Protein AF-A0A3L8SKS6-F1 (afdb_monomer)

Nearest PDB structures (foldseek):
  1p63-assembly1_A  TM=9.764E-01  e=2.925E-22  Homo sapiens
  1pzz-assembly1_A  TM=9.762E-01  e=7.091E-22  Homo sapiens
  3b9u-assembly1_A  TM=9.814E-01  e=1.167E-21  Homo sapiens
  1jt3-assembly1_A  TM=9.638E-01  e=1.719E-21  Homo sapiens
  2aqz-assembly1_A  TM=9.612E-01  e=2.830E-21  Homo sapiens

Organism: Chloebia gouldiae (NCBI:txid44316)

Structure (mmCIF, N/CA/C/O backbone):
data_AF-A0A3L8SKS6-F1
#
_entry.id   AF-A0A3L8SKS6-F1
#
loop_
_atom_site.group_PDB
_atom_site.id
_atom_site.type_symbol
_atom_site.label_atom_id
_atom_site.label_alt_id
_atom_site.label_comp_id
_atom_site.label_asym_id
_atom_site.label_entity_id
_atom_site.label_seq_id
_atom_site.pdbx_PDB_ins_code
_atom_site.Cartn_x
_atom_site.Cartn_y
_atom_site.Cartn_z
_atom_site.occupancy
_atom_site.B_iso_or_equiv
_atom_site.auth_seq_id
_atom_site.auth_comp_id
_atom_site.auth_asym_id
_atom_site.auth_atom_id
_atom_site.pdbx_PDB_model_num
ATOM 1 N N . MET A 1 1 ? 27.285 24.477 -45.996 1.00 41.59 1 MET A N 1
ATOM 2 C CA . MET A 1 1 ? 26.405 23.333 -45.693 1.00 41.59 1 MET A CA 1
ATOM 3 C C . MET A 1 1 ? 27.046 22.589 -44.538 1.00 41.59 1 MET A C 1
ATOM 5 O O . MET A 1 1 ? 28.116 22.036 -44.728 1.00 41.59 1 MET A O 1
ATOM 9 N N . ALA A 1 2 ? 26.477 22.693 -43.341 1.00 43.44 2 ALA A N 1
ATOM 10 C CA . ALA A 1 2 ? 26.828 21.841 -42.211 1.00 43.44 2 ALA A CA 1
ATOM 11 C C . ALA A 1 2 ? 25.520 21.155 -41.824 1.00 43.44 2 ALA A C 1
ATOM 13 O O . ALA A 1 2 ? 24.570 21.824 -41.419 1.00 43.44 2 ALA A O 1
ATOM 14 N N . GLU A 1 3 ? 25.434 19.863 -42.114 1.00 45.81 3 GLU A N 1
ATOM 15 C CA . GLU A 1 3 ? 24.263 19.044 -41.831 1.00 45.81 3 GLU A CA 1
ATOM 16 C C . GLU A 1 3 ? 24.247 18.730 -40.333 1.00 45.81 3 GLU A C 1
ATOM 18 O O . GLU A 1 3 ? 25.255 18.316 -39.762 1.00 45.81 3 GLU A O 1
ATOM 23 N N . GLY A 1 4 ? 23.121 19.028 -39.686 1.00 51.66 4 GLY A N 1
ATOM 24 C CA . GLY A 1 4 ? 22.917 18.807 -38.263 1.00 51.66 4 GLY A CA 1
ATOM 25 C C . GLY A 1 4 ? 22.470 17.378 -37.978 1.00 51.66 4 GLY A C 1
ATOM 26 O O . GLY A 1 4 ? 21.536 16.880 -38.602 1.00 51.66 4 GLY A O 1
ATOM 27 N N . GLU A 1 5 ? 23.086 16.753 -36.978 1.00 44.31 5 GLU A N 1
ATOM 28 C CA . GLU A 1 5 ? 22.556 15.552 -36.339 1.00 44.31 5 GLU A CA 1
ATOM 29 C C . GLU A 1 5 ? 21.598 15.992 -35.224 1.00 44.31 5 GLU A C 1
ATOM 31 O O . GLU A 1 5 ? 22.001 16.346 -34.115 1.00 44.31 5 GLU A O 1
ATOM 36 N N . ILE A 1 6 ? 20.300 16.022 -35.528 1.00 50.69 6 ILE A N 1
ATOM 37 C CA . ILE A 1 6 ? 19.276 16.076 -34.487 1.00 50.69 6 ILE A CA 1
ATOM 38 C C . ILE A 1 6 ? 19.178 14.650 -33.960 1.00 50.69 6 ILE A C 1
ATOM 40 O O . ILE A 1 6 ? 18.535 13.796 -34.567 1.00 50.69 6 ILE A O 1
ATOM 44 N N . THR A 1 7 ? 19.839 14.386 -32.837 1.00 50.59 7 THR A N 1
ATOM 45 C CA . THR A 1 7 ? 19.565 13.205 -32.025 1.00 50.59 7 THR A CA 1
ATOM 46 C C . THR A 1 7 ? 18.110 13.303 -31.583 1.00 50.59 7 THR A C 1
ATOM 48 O O . THR A 1 7 ? 17.764 14.001 -30.631 1.00 50.59 7 THR A O 1
ATOM 51 N N . THR A 1 8 ? 17.220 12.648 -32.330 1.00 43.19 8 THR A N 1
ATOM 52 C CA . THR A 1 8 ? 15.846 12.396 -31.910 1.00 43.19 8 THR A CA 1
ATOM 53 C C . THR A 1 8 ? 15.924 11.671 -30.583 1.00 43.19 8 THR A C 1
ATOM 55 O O . THR A 1 8 ? 16.216 10.478 -30.523 1.00 43.19 8 THR A O 1
ATOM 58 N N . PHE A 1 9 ? 15.697 12.431 -29.518 1.00 42.97 9 PHE A N 1
ATOM 59 C CA . PHE A 1 9 ? 15.411 11.942 -28.189 1.00 42.97 9 PHE A CA 1
ATOM 60 C C . PHE A 1 9 ? 14.165 11.070 -28.336 1.00 42.97 9 PHE A C 1
ATOM 62 O O . PHE A 1 9 ? 13.034 11.555 -28.323 1.00 42.97 9 PHE A O 1
ATOM 69 N N . SER A 1 10 ? 14.359 9.776 -28.575 1.00 41.88 10 SER A N 1
ATOM 70 C CA . SER A 1 10 ? 13.321 8.776 -28.409 1.00 41.88 10 SER A CA 1
ATOM 71 C C . SER A 1 10 ? 13.019 8.751 -26.920 1.00 41.88 10 SER A C 1
ATOM 73 O O . SER A 1 10 ? 13.593 7.971 -26.162 1.00 41.88 10 SER A O 1
ATOM 75 N N . ALA A 1 11 ? 12.166 9.689 -26.505 1.00 42.00 11 ALA A N 1
ATOM 76 C CA . ALA A 1 11 ? 11.451 9.652 -25.257 1.00 42.00 11 ALA A CA 1
ATOM 77 C C . ALA A 1 11 ? 10.768 8.289 -25.233 1.00 42.00 11 ALA A C 1
ATOM 79 O O . ALA A 1 11 ? 9.746 8.076 -25.890 1.00 42.00 11 ALA A O 1
ATOM 80 N N . LEU A 1 12 ? 11.394 7.342 -24.531 1.00 39.22 12 LEU A N 1
ATOM 81 C CA . LEU A 1 12 ? 10.718 6.166 -24.027 1.00 39.22 12 LEU A CA 1
ATOM 82 C C . LEU A 1 12 ? 9.476 6.726 -23.360 1.00 39.22 12 LEU A C 1
ATOM 84 O O . LEU A 1 12 ? 9.550 7.403 -22.337 1.00 39.22 12 LEU A O 1
ATOM 88 N N . THR A 1 13 ? 8.350 6.565 -24.041 1.00 42.72 13 THR A N 1
ATOM 89 C CA . THR A 1 13 ? 7.054 6.915 -23.505 1.00 42.72 13 THR A CA 1
ATOM 90 C C . THR A 1 13 ? 6.855 5.892 -22.404 1.00 42.72 13 THR A C 1
ATOM 92 O O . THR A 1 13 ? 6.331 4.807 -22.653 1.00 42.72 13 THR A O 1
ATOM 95 N N . GLU A 1 14 ? 7.400 6.171 -21.215 1.00 48.75 14 GLU A N 1
ATOM 96 C CA . GLU A 1 14 ? 7.000 5.482 -20.004 1.00 48.75 14 GLU A CA 1
ATOM 97 C C . GLU A 1 14 ? 5.488 5.597 -20.013 1.00 48.75 14 GLU A C 1
ATOM 99 O O . GLU A 1 14 ? 4.925 6.694 -20.009 1.00 48.75 14 GLU A O 1
ATOM 104 N N . LYS A 1 15 ? 4.830 4.462 -20.223 1.00 53.72 15 LYS A N 1
ATOM 105 C CA . LYS A 1 15 ? 3.388 4.401 -20.363 1.00 53.72 15 LYS A CA 1
ATOM 106 C C . LYS A 1 15 ? 2.843 4.718 -18.978 1.00 53.72 15 LYS A C 1
ATOM 108 O O . LYS A 1 15 ? 2.661 3.820 -18.161 1.00 53.72 15 LYS A O 1
ATOM 113 N N . PHE A 1 16 ? 2.665 6.003 -18.676 1.00 62.62 16 PHE A N 1
ATOM 114 C CA . PHE A 1 16 ? 2.012 6.475 -17.465 1.00 62.62 16 PHE A CA 1
ATOM 115 C C . PHE A 1 16 ? 0.528 6.140 -17.590 1.00 62.62 16 PHE A C 1
ATOM 117 O O . PHE A 1 16 ? -0.316 7.000 -17.828 1.00 62.62 16 PHE A O 1
ATOM 124 N N . ASN A 1 17 ? 0.213 4.852 -17.467 1.00 79.12 17 ASN A N 1
ATOM 125 C CA . ASN A 1 17 ? -1.142 4.367 -17.317 1.00 79.12 17 ASN A CA 1
ATOM 126 C C . ASN A 1 17 ? -1.583 4.789 -15.916 1.00 79.12 17 ASN A C 1
ATOM 128 O O . ASN A 1 17 ? -1.350 4.088 -14.933 1.00 79.12 17 ASN A O 1
ATOM 132 N N . LEU A 1 18 ? -2.117 6.001 -15.804 1.00 80.19 18 LEU A N 1
ATOM 133 C CA . LEU A 1 18 ? -2.647 6.522 -14.554 1.00 80.19 18 LEU A CA 1
ATOM 134 C C . LEU A 1 18 ? -4.109 6.088 -14.431 1.00 80.19 18 LEU A C 1
ATOM 136 O O . LEU A 1 18 ? -4.867 6.238 -15.394 1.00 80.19 18 LEU A O 1
ATOM 140 N N . PRO A 1 19 ? -4.539 5.565 -13.274 1.00 78.81 19 PRO A N 1
ATOM 141 C CA . PRO A 1 19 ? -5.953 5.322 -13.057 1.00 78.81 19 PRO A CA 1
ATOM 142 C C . PRO A 1 19 ? -6.714 6.660 -13.022 1.00 78.81 19 PRO A C 1
ATOM 144 O O . PRO A 1 19 ? -6.144 7.689 -12.646 1.00 78.81 19 PRO A O 1
ATOM 147 N N . PRO A 1 20 ? -8.011 6.677 -13.378 1.00 67.12 20 PRO A N 1
ATOM 148 C CA . PRO A 1 20 ? -8.847 7.865 -13.238 1.00 67.12 20 PRO A CA 1
ATOM 149 C C . PRO A 1 20 ? -8.935 8.268 -11.754 1.00 67.12 20 PRO A C 1
ATOM 151 O O . PRO A 1 20 ? -9.663 7.681 -10.950 1.00 67.12 20 PRO A O 1
ATOM 154 N N . GLY A 1 21 ? -8.123 9.253 -11.371 1.00 63.88 21 GLY A N 1
ATOM 155 C CA . GLY A 1 21 ? -7.911 9.651 -9.984 1.00 63.88 21 GLY A CA 1
ATOM 156 C C . GLY A 1 21 ? -9.037 10.531 -9.449 1.00 63.88 21 GLY A C 1
ATOM 157 O O . GLY A 1 21 ? -9.081 11.728 -9.712 1.00 63.88 21 GLY A O 1
ATOM 158 N N . ASN A 1 22 ? -9.927 9.960 -8.637 1.00 79.00 22 ASN A N 1
ATOM 159 C CA . ASN A 1 22 ? -10.773 10.730 -7.724 1.00 79.00 22 ASN A CA 1
ATOM 160 C C . ASN A 1 22 ? -10.312 10.494 -6.284 1.00 79.00 22 ASN A C 1
ATOM 162 O O . ASN A 1 22 ? -10.561 9.424 -5.735 1.00 79.00 22 ASN A O 1
ATOM 166 N N . TYR A 1 23 ? -9.649 11.479 -5.686 1.00 87.38 23 TYR A N 1
ATOM 167 C CA . TYR A 1 23 ? -9.142 11.422 -4.309 1.00 87.38 23 TYR A CA 1
ATOM 168 C C . TYR A 1 23 ? -10.036 12.168 -3.308 1.00 87.38 23 TYR A C 1
ATOM 170 O O . TYR A 1 23 ? -9.696 12.283 -2.140 1.00 87.38 23 TYR A O 1
ATOM 178 N N . LYS A 1 24 ? -11.195 12.688 -3.736 1.00 87.81 24 LYS A N 1
ATOM 179 C CA . LYS A 1 24 ? -12.067 13.497 -2.866 1.00 87.81 24 LYS A CA 1
ATOM 180 C C . LYS A 1 24 ? -12.777 12.684 -1.786 1.00 87.81 24 LYS A C 1
ATOM 182 O O . LYS A 1 24 ? -13.222 13.256 -0.800 1.00 87.81 24 LYS A O 1
ATOM 187 N N . LYS A 1 25 ? -12.940 11.378 -2.004 1.00 89.38 25 LYS A N 1
ATOM 188 C CA . LYS A 1 25 ? -13.655 10.476 -1.099 1.00 89.38 25 LYS A CA 1
ATOM 189 C C . LYS A 1 25 ? -12.718 9.373 -0.599 1.00 89.38 25 LYS A C 1
ATOM 191 O O . LYS A 1 25 ? -11.896 8.903 -1.396 1.00 89.38 25 LYS A O 1
ATOM 196 N N . PRO A 1 26 ? -12.883 8.917 0.654 1.00 91.81 26 PRO A N 1
ATOM 197 C CA . PRO A 1 26 ? -12.246 7.703 1.142 1.00 91.81 26 PRO A CA 1
ATOM 198 C C . PRO A 1 26 ? -12.598 6.488 0.277 1.00 91.81 26 PRO A C 1
ATOM 200 O O . PRO A 1 26 ? -13.651 6.432 -0.367 1.00 91.81 26 PRO A O 1
ATOM 203 N N . LYS A 1 27 ? -11.700 5.506 0.266 1.00 92.31 27 LYS A N 1
ATOM 204 C CA . LYS A 1 27 ? -11.801 4.276 -0.521 1.00 92.31 27 LYS A CA 1
ATOM 205 C C . LYS A 1 27 ? -11.413 3.066 0.314 1.00 92.31 27 LYS A C 1
ATOM 207 O O . LYS A 1 27 ? -10.683 3.174 1.294 1.00 92.31 27 LYS A O 1
ATOM 212 N N . LEU A 1 28 ? -11.846 1.900 -0.140 1.00 93.81 28 LEU A N 1
ATOM 213 C CA . LEU A 1 28 ? -11.303 0.616 0.279 1.00 93.81 28 LEU A CA 1
ATOM 214 C C . LEU A 1 28 ? -10.316 0.145 -0.791 1.00 93.81 28 LEU A C 1
ATOM 216 O O . LEU A 1 28 ? -10.630 0.198 -1.980 1.00 93.81 28 LEU A O 1
ATOM 220 N N . LEU A 1 29 ? -9.142 -0.344 -0.395 1.00 96.00 29 LEU A N 1
ATOM 221 C CA . LEU A 1 29 ? -8.200 -0.970 -1.327 1.00 96.00 29 LEU A CA 1
ATOM 222 C C . LEU A 1 29 ? -8.328 -2.491 -1.233 1.00 96.00 29 LEU A C 1
ATOM 224 O O . LEU A 1 29 ? -7.791 -3.116 -0.319 1.00 96.00 29 LEU A O 1
ATOM 228 N N . TYR A 1 30 ? -9.063 -3.086 -2.172 1.00 96.56 30 TYR A N 1
ATOM 229 C CA . TYR A 1 30 ? -9.333 -4.524 -2.201 1.00 96.56 30 TYR A CA 1
ATOM 230 C C . TYR A 1 30 ? -8.273 -5.288 -2.999 1.00 96.56 30 TYR A C 1
ATOM 232 O O . TYR A 1 30 ? -8.126 -5.078 -4.198 1.00 96.56 30 TYR A O 1
ATOM 240 N N . CYS A 1 31 ? -7.571 -6.222 -2.363 1.00 97.38 31 CYS A N 1
ATOM 241 C CA . CYS A 1 31 ? -6.616 -7.116 -3.006 1.00 97.38 31 CYS A CA 1
ATOM 242 C C . CYS A 1 31 ? -7.291 -8.408 -3.492 1.00 97.38 31 CYS A C 1
ATOM 244 O O . CYS A 1 31 ? -7.772 -9.223 -2.691 1.00 97.38 31 CYS A O 1
ATOM 246 N N . SER A 1 32 ? -7.236 -8.652 -4.804 1.00 93.38 32 SER A N 1
ATOM 247 C CA . SER A 1 32 ? -7.857 -9.819 -5.452 1.00 93.38 32 SER A CA 1
ATOM 248 C C . SER A 1 32 ? -7.151 -11.152 -5.163 1.00 93.38 32 SER A C 1
ATOM 250 O O . SER A 1 32 ? -7.711 -12.217 -5.416 1.00 93.38 32 SER A O 1
ATOM 252 N N . ASN A 1 33 ? -5.939 -11.132 -4.596 1.00 96.06 33 ASN A N 1
ATOM 253 C CA . ASN A 1 33 ? -5.157 -12.342 -4.317 1.00 96.06 33 ASN A CA 1
ATOM 254 C C . ASN A 1 33 ? -5.827 -13.291 -3.314 1.00 96.06 33 ASN A C 1
ATOM 256 O O . ASN A 1 33 ? -5.883 -14.500 -3.530 1.00 96.06 33 ASN A O 1
ATOM 260 N N . GLY A 1 34 ? -6.277 -12.741 -2.186 1.00 94.44 34 GLY A N 1
ATOM 261 C CA . GLY A 1 34 ? -6.923 -13.493 -1.104 1.00 94.44 34 GLY A CA 1
ATOM 262 C C . GLY A 1 34 ? -8.297 -12.956 -0.713 1.00 94.44 34 GLY A C 1
ATOM 263 O O . GLY A 1 34 ? -8.898 -13.495 0.219 1.00 94.44 34 GLY A O 1
ATOM 264 N N . GLY A 1 35 ? -8.752 -11.900 -1.395 1.00 96.12 35 GLY A N 1
ATOM 265 C CA . GLY A 1 35 ? -9.996 -11.196 -1.117 1.00 96.12 35 GLY A CA 1
ATOM 266 C C . GLY A 1 35 ? -9.951 -10.372 0.165 1.00 96.12 35 GLY A C 1
ATOM 267 O O . GLY A 1 35 ? -10.840 -10.518 0.994 1.00 96.12 35 GLY A O 1
ATOM 268 N N . HIS A 1 36 ? -8.913 -9.551 0.345 1.00 96.94 36 HIS A N 1
ATOM 269 C CA . HIS A 1 36 ? -8.726 -8.751 1.561 1.00 96.94 36 HIS A CA 1
ATOM 270 C C . HIS A 1 36 ? -8.726 -7.257 1.252 1.00 96.94 36 HIS A C 1
ATOM 272 O O . HIS A 1 36 ? -8.144 -6.837 0.258 1.00 96.94 36 HIS A O 1
ATOM 278 N N . PHE A 1 37 ? -9.302 -6.460 2.139 1.00 96.44 37 PHE A N 1
ATOM 279 C CA . PHE A 1 37 ? -9.143 -5.014 2.189 1.00 96.44 37 PHE A CA 1
ATOM 280 C C . PHE A 1 37 ? -7.887 -4.665 2.975 1.00 96.44 37 PHE A C 1
ATOM 282 O O . PHE A 1 37 ? -7.693 -5.191 4.072 1.00 96.44 37 PHE A O 1
ATOM 289 N N . LEU A 1 38 ? -7.050 -3.792 2.417 1.00 97.38 38 LEU A N 1
ATOM 290 C CA . LEU A 1 38 ? -5.886 -3.254 3.112 1.00 97.38 38 LEU A CA 1
ATOM 291 C C . LEU A 1 38 ? -6.321 -2.490 4.365 1.00 97.38 38 LEU A C 1
ATOM 293 O O . LEU A 1 38 ? -7.256 -1.691 4.322 1.00 97.38 38 LEU A O 1
ATOM 297 N N . ARG A 1 39 ? -5.617 -2.729 5.469 1.00 95.56 39 ARG A N 1
ATOM 298 C CA . ARG A 1 39 ? -5.905 -2.160 6.779 1.00 95.56 39 ARG A CA 1
ATOM 299 C C . ARG A 1 39 ? -4.630 -1.657 7.442 1.00 95.56 39 ARG A C 1
ATOM 301 O O . ARG A 1 39 ? -3.595 -2.313 7.383 1.00 95.56 39 ARG A O 1
ATOM 308 N N . ILE A 1 40 ? -4.747 -0.511 8.108 1.00 95.81 40 ILE A N 1
ATOM 309 C CA . ILE A 1 40 ? -3.701 0.075 8.950 1.00 95.81 40 ILE A CA 1
ATOM 310 C C . ILE A 1 40 ? -4.254 0.148 10.372 1.00 95.81 40 ILE A C 1
ATOM 312 O O . ILE A 1 40 ? -5.132 0.965 10.659 1.00 95.81 40 ILE A O 1
ATOM 316 N N . LEU A 1 41 ? -3.771 -0.729 11.245 1.00 92.31 41 LEU A N 1
ATOM 317 C CA . LEU A 1 41 ? -4.212 -0.815 12.633 1.00 92.31 41 LEU A CA 1
ATOM 318 C C . LEU A 1 41 ? -3.648 0.344 13.479 1.00 92.31 41 LEU A C 1
ATOM 320 O O . LEU A 1 41 ? -2.644 0.947 13.098 1.00 92.31 41 LEU A O 1
ATOM 324 N N . PRO A 1 42 ? -4.271 0.686 14.625 1.00 90.94 42 PRO A N 1
ATOM 325 C CA . PRO A 1 42 ? -3.793 1.765 15.500 1.00 90.94 42 PRO A CA 1
ATOM 326 C C . PRO A 1 42 ? -2.385 1.551 16.072 1.00 90.94 42 PRO A C 1
ATOM 328 O O . PRO A 1 42 ? -1.705 2.520 16.382 1.00 90.94 42 PRO A O 1
ATOM 331 N N . ASP A 1 43 ? -1.939 0.299 16.189 1.00 91.75 43 ASP A N 1
ATOM 332 C CA . ASP A 1 43 ? -0.586 -0.068 16.627 1.00 91.75 43 ASP A CA 1
ATOM 333 C C . ASP A 1 43 ? 0.479 0.107 15.525 1.00 91.75 43 ASP A C 1
ATOM 335 O O . ASP A 1 43 ? 1.658 -0.124 15.773 1.00 91.75 43 ASP A O 1
ATOM 339 N N . GLY A 1 44 ? 0.073 0.499 14.310 1.00 94.62 44 GLY A N 1
ATOM 340 C CA . GLY A 1 44 ? 0.957 0.644 13.151 1.00 94.62 44 GLY A CA 1
ATOM 341 C C . GLY A 1 44 ? 1.100 -0.636 12.324 1.00 94.62 44 GLY A C 1
ATOM 342 O O . GLY A 1 44 ? 1.766 -0.626 11.289 1.00 94.62 44 GLY A O 1
ATOM 343 N N . THR A 1 45 ? 0.454 -1.736 12.713 1.00 96.38 45 THR A N 1
ATOM 344 C CA . THR A 1 45 ? 0.479 -2.974 11.933 1.00 96.38 45 THR A CA 1
ATOM 345 C C . THR A 1 45 ? -0.331 -2.815 10.643 1.00 96.38 45 THR A C 1
ATOM 347 O O . THR A 1 45 ? -1.463 -2.324 10.654 1.00 96.38 45 THR A O 1
ATOM 350 N N . VAL A 1 46 ? 0.230 -3.272 9.519 1.00 97.94 46 VAL A N 1
ATOM 351 C CA . VAL A 1 46 ? -0.451 -3.285 8.215 1.00 97.94 46 VAL A CA 1
ATOM 352 C C . VAL A 1 46 ? -0.744 -4.712 7.779 1.00 97.94 46 VAL A C 1
ATOM 354 O O . VAL A 1 46 ? 0.162 -5.528 7.576 1.00 97.94 46 VAL A O 1
ATOM 357 N N . ASP A 1 47 ? -2.026 -4.998 7.590 1.00 96.81 47 ASP A N 1
ATOM 358 C CA . ASP A 1 47 ? -2.532 -6.296 7.172 1.00 96.81 47 ASP A CA 1
ATOM 359 C C . ASP A 1 47 ? -3.749 -6.158 6.246 1.00 96.81 47 ASP A C 1
ATOM 361 O O . ASP A 1 47 ? -4.039 -5.098 5.687 1.00 96.81 47 ASP A O 1
ATOM 365 N N . GLY A 1 48 ? -4.424 -7.276 6.015 1.00 95.69 48 GLY A N 1
ATOM 366 C CA . GLY A 1 48 ? -5.597 -7.383 5.179 1.00 95.69 48 GLY A CA 1
ATOM 367 C C . GLY A 1 48 ? -6.702 -8.142 5.894 1.00 95.69 48 GLY A C 1
ATOM 368 O O . GLY A 1 48 ? -6.469 -9.211 6.453 1.00 95.69 48 GLY A O 1
ATOM 369 N N . THR A 1 49 ? -7.930 -7.640 5.808 1.00 93.75 49 THR A N 1
ATOM 370 C CA . THR A 1 49 ? -9.120 -8.302 6.362 1.00 93.75 49 THR A CA 1
ATOM 371 C C . THR A 1 49 ? -10.149 -8.581 5.275 1.00 93.75 49 THR A C 1
ATOM 373 O O . THR A 1 49 ? -10.283 -7.813 4.330 1.00 93.75 49 THR A O 1
ATOM 376 N N . ARG A 1 50 ? -10.885 -9.692 5.382 1.00 92.19 50 ARG A N 1
ATOM 377 C CA . ARG A 1 50 ? -12.041 -9.961 4.501 1.00 92.19 50 ARG A CA 1
ATOM 378 C C . ARG A 1 50 ? -13.289 -9.209 4.940 1.00 92.19 50 ARG A C 1
ATOM 380 O O . ARG A 1 50 ? -14.249 -9.110 4.183 1.00 92.19 50 ARG A O 1
ATOM 387 N N . ASP A 1 51 ? -13.266 -8.722 6.174 1.00 87.06 51 ASP A N 1
ATOM 388 C CA . ASP A 1 51 ? -14.355 -7.960 6.738 1.00 87.06 51 ASP A CA 1
ATOM 389 C C . ASP A 1 51 ? -14.460 -6.611 6.024 1.00 87.06 51 ASP A C 1
ATOM 391 O O . ASP A 1 51 ? -13.558 -5.775 6.102 1.00 87.06 51 ASP A O 1
ATOM 395 N N . ARG A 1 52 ? -15.562 -6.442 5.293 1.00 80.62 52 ARG A N 1
ATOM 396 C CA . ARG A 1 52 ? -15.888 -5.214 4.568 1.00 80.62 52 ARG A CA 1
ATOM 397 C C . ARG A 1 52 ? -16.430 -4.129 5.499 1.00 80.62 52 ARG A C 1
ATOM 399 O O . ARG A 1 52 ? -16.576 -3.008 5.031 1.00 8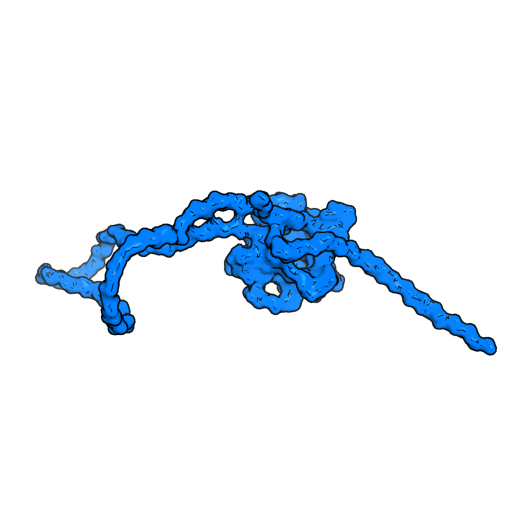0.62 52 ARG A O 1
ATOM 406 N N . SER A 1 53 ? -16.760 -4.459 6.753 1.00 66.81 53 SER A N 1
ATOM 407 C CA . SER A 1 53 ? -17.599 -3.646 7.640 1.00 66.81 53 SER A CA 1
ATOM 408 C C . SER A 1 53 ? -17.140 -2.187 7.746 1.00 66.81 53 SER A C 1
ATOM 410 O O . SER A 1 53 ? -16.273 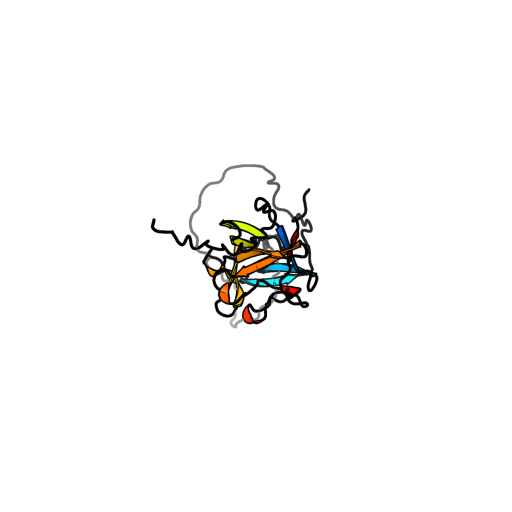-1.847 8.548 1.00 66.81 53 SER A O 1
ATOM 412 N N . ASP A 1 54 ? -17.730 -1.337 6.906 1.00 52.00 54 ASP A N 1
ATOM 413 C CA . ASP A 1 54 ? -18.842 -0.474 7.305 1.00 52.00 54 ASP A CA 1
ATOM 414 C C . ASP A 1 54 ? -20.087 -1.324 7.589 1.00 52.00 54 ASP A C 1
ATOM 416 O O . ASP A 1 54 ? -20.758 -1.810 6.680 1.00 52.00 54 ASP A O 1
ATOM 420 N N . GLN A 1 55 ? -20.383 -1.549 8.863 1.00 42.38 55 GLN A N 1
ATOM 421 C CA . GLN A 1 55 ? -21.740 -1.852 9.301 1.00 42.38 55 GLN A CA 1
ATOM 422 C C . GLN A 1 55 ? -22.049 -0.762 10.312 1.00 42.38 55 GLN A C 1
ATOM 424 O O . GLN A 1 55 ? -21.351 -0.659 11.320 1.00 42.38 55 GLN A O 1
ATOM 429 N N . HIS A 1 56 ? -23.037 0.078 10.006 1.00 42.62 56 HIS A N 1
ATOM 430 C CA . HIS A 1 56 ? -23.637 0.999 10.960 1.00 42.62 56 HIS A CA 1
ATOM 431 C C . HIS A 1 56 ? -23.873 0.267 12.287 1.00 42.62 56 HIS A C 1
ATOM 433 O O . HIS A 1 56 ? -24.828 -0.488 12.435 1.00 42.62 56 HIS A O 1
ATOM 439 N N . SER A 1 57 ? -23.022 0.509 13.274 1.00 34.22 57 SER A N 1
ATOM 440 C CA . SER A 1 57 ? -23.472 0.505 14.653 1.00 34.22 57 SER A CA 1
ATOM 441 C C . SER A 1 57 ? -23.448 1.955 15.089 1.00 34.22 57 SER A C 1
ATOM 443 O O . SER A 1 57 ? -22.460 2.451 15.633 1.00 34.22 57 SER A O 1
ATOM 445 N N . GLU A 1 58 ? -24.548 2.649 14.810 1.00 50.44 58 GLU A N 1
ATOM 446 C CA . GLU A 1 58 ? -24.951 3.715 15.708 1.00 50.44 58 GLU A CA 1
ATOM 447 C C . GLU A 1 58 ? -24.990 3.123 17.115 1.00 50.44 58 GLU A C 1
ATOM 449 O O . GLU A 1 58 ? -25.751 2.194 17.386 1.00 50.44 58 GLU A O 1
ATOM 454 N N . GLN A 1 59 ? -24.170 3.653 18.014 1.00 37.41 59 GLN A N 1
ATOM 455 C CA . GLN A 1 59 ? -24.524 3.661 19.423 1.00 37.41 59 GLN A CA 1
ATOM 456 C C . GLN A 1 59 ? -23.901 4.867 20.118 1.00 37.41 59 GLN A C 1
ATOM 458 O O . GLN A 1 59 ? -22.815 4.830 20.680 1.00 37.41 59 GLN A O 1
ATOM 463 N N . SER A 1 60 ? -24.693 5.937 20.038 1.00 43.66 60 SER A N 1
ATOM 464 C CA . SER A 1 60 ? -25.112 6.754 21.175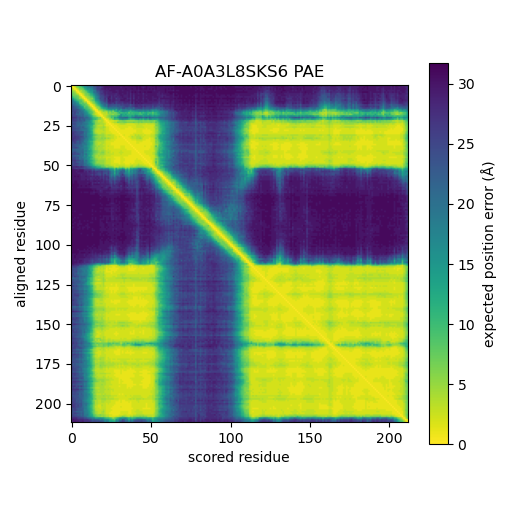 1.00 43.66 60 SER A CA 1
ATOM 465 C C . SER A 1 60 ? -24.033 7.509 21.949 1.00 43.66 60 SER A C 1
ATOM 467 O O . SER A 1 60 ? -23.374 6.948 22.815 1.00 43.66 60 SER A O 1
ATOM 469 N N . GLN A 1 61 ? -24.018 8.831 21.755 1.00 37.78 61 GLN A N 1
ATOM 470 C CA . GLN A 1 61 ? -23.939 9.863 22.806 1.00 37.78 61 GLN A CA 1
ATOM 471 C C . GLN A 1 61 ? -24.058 11.243 22.129 1.00 37.78 61 GLN A C 1
ATOM 473 O O . GLN A 1 61 ? -23.353 11.507 21.168 1.00 37.78 61 GLN A O 1
ATOM 478 N N . ALA A 1 62 ? -24.913 12.179 22.527 1.00 38.31 62 ALA A N 1
ATOM 479 C CA . ALA A 1 62 ? -25.925 12.203 23.568 1.00 38.31 62 ALA A CA 1
ATOM 480 C C . ALA A 1 62 ? -26.994 13.221 23.138 1.00 38.31 62 ALA A C 1
ATOM 482 O O . ALA A 1 62 ? -26.665 14.342 22.750 1.00 38.31 62 ALA A O 1
ATOM 483 N N . VAL A 1 63 ? -28.273 12.856 23.237 1.00 36.94 63 VAL A N 1
ATOM 484 C CA . VAL A 1 63 ? -29.325 13.868 23.349 1.00 36.94 63 VAL A CA 1
ATOM 485 C C . VAL A 1 63 ? -29.117 14.485 24.726 1.00 36.94 63 VAL A C 1
ATOM 487 O O . VAL A 1 63 ? -29.382 13.843 25.742 1.00 36.94 63 VAL A O 1
ATOM 490 N N . ALA A 1 64 ? -28.545 15.687 24.763 1.00 39.94 64 ALA A N 1
ATOM 491 C CA . ALA A 1 64 ? -28.537 16.502 25.962 1.00 39.94 64 ALA A CA 1
ATOM 492 C C . ALA A 1 64 ? -29.999 16.837 26.280 1.00 39.94 64 ALA A C 1
ATOM 494 O O . ALA A 1 64 ? -30.586 17.748 25.698 1.00 39.94 64 ALA A O 1
ATOM 495 N N . TRP A 1 65 ? -30.611 16.049 27.164 1.00 34.38 65 TRP A N 1
ATOM 496 C CA . TRP A 1 65 ? -31.819 16.474 27.850 1.00 34.38 65 TRP A CA 1
ATOM 497 C C . TRP A 1 65 ? -31.455 17.730 28.632 1.00 34.38 65 TRP A C 1
ATOM 499 O O . TRP A 1 65 ? -30.606 17.698 29.520 1.00 34.38 65 TRP A O 1
ATOM 509 N N . GLY A 1 66 ? -32.038 18.848 28.215 1.00 33.72 66 GLY A N 1
ATOM 510 C CA . GLY A 1 66 ? -31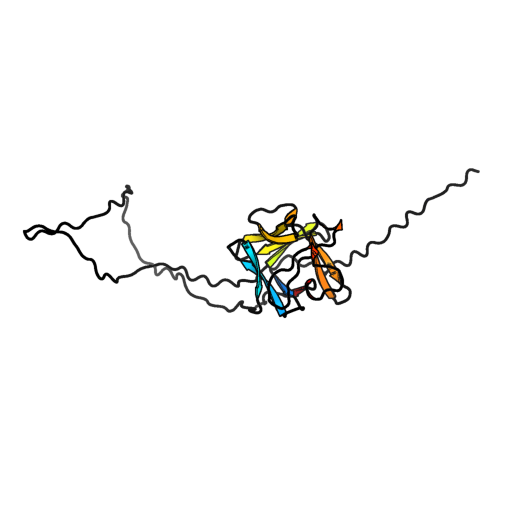.874 20.114 28.899 1.00 33.72 66 GLY A CA 1
ATOM 511 C C . GLY A 1 66 ? -32.460 20.106 30.311 1.00 33.72 66 GLY A C 1
ATOM 512 O O . GLY A 1 66 ? -33.232 19.217 30.677 1.00 33.72 66 GLY A O 1
ATOM 513 N N . LEU A 1 67 ? -32.144 21.217 30.991 1.00 34.19 67 LEU A N 1
ATOM 514 C CA . LEU A 1 67 ? -32.710 21.815 32.214 1.00 34.19 67 LEU A CA 1
ATOM 515 C C . LEU A 1 67 ? -31.761 21.774 33.441 1.00 34.19 67 LEU A C 1
ATOM 517 O O . LEU A 1 67 ? -30.868 20.936 33.497 1.00 34.19 67 LEU A O 1
ATOM 521 N N . PRO A 1 68 ? -31.896 22.710 34.406 1.00 43.16 68 PRO A N 1
ATOM 522 C CA . PRO A 1 68 ? -31.346 24.070 34.342 1.00 43.16 68 PRO A CA 1
ATOM 523 C C . PRO A 1 68 ? -30.502 24.413 35.595 1.00 43.16 68 PRO A C 1
ATOM 525 O O . PRO A 1 68 ? -30.540 23.699 36.591 1.00 43.16 68 PRO A O 1
ATOM 528 N N . GLY A 1 69 ? -29.834 25.571 35.593 1.00 34.06 69 GLY A N 1
ATOM 529 C CA . GLY A 1 69 ? -29.547 26.302 36.838 1.00 34.06 69 GLY A CA 1
ATOM 530 C C . GLY A 1 69 ? -28.120 26.216 37.396 1.00 34.06 69 GLY A C 1
ATOM 531 O O . GLY A 1 69 ? -27.627 25.156 37.754 1.00 34.06 69 GLY A O 1
ATOM 532 N N . GLU A 1 70 ? -27.514 27.401 37.457 1.00 36.22 70 GLU A N 1
ATOM 533 C CA . GLU A 1 70 ? -26.402 27.912 38.275 1.00 36.22 70 GLU A CA 1
ATOM 534 C C . GLU A 1 70 ? -25.754 27.044 39.374 1.00 36.22 70 GLU A C 1
ATOM 536 O O . GLU A 1 70 ? -26.413 26.463 40.231 1.00 36.22 70 GLU A O 1
ATOM 541 N N . GLY A 1 71 ? -24.422 27.151 39.461 1.00 30.50 71 GLY A N 1
ATOM 542 C CA . GLY A 1 71 ? -23.653 26.862 40.674 1.00 30.50 71 GLY A CA 1
ATOM 543 C C . GLY A 1 71 ? -22.145 26.947 40.437 1.00 30.50 71 GLY A C 1
ATOM 544 O O . GLY A 1 71 ? -21.577 26.121 39.735 1.00 30.50 71 GLY A O 1
ATOM 545 N N . ALA A 1 72 ? -21.512 27.984 40.980 1.00 31.14 72 ALA A N 1
ATOM 546 C CA . ALA A 1 72 ? -20.127 28.376 40.743 1.00 31.14 72 ALA A CA 1
ATOM 547 C C . ALA A 1 72 ? -19.060 27.517 41.459 1.00 31.14 72 ALA A C 1
ATOM 549 O O . ALA A 1 72 ? -19.322 26.949 42.511 1.00 31.14 72 ALA A O 1
ATOM 550 N N . ALA A 1 73 ? -17.852 27.559 40.877 1.00 30.75 73 ALA A N 1
ATOM 551 C CA . ALA A 1 73 ? -16.508 27.608 41.479 1.00 30.75 73 ALA A CA 1
ATOM 552 C C . ALA A 1 73 ? -16.095 26.610 42.586 1.00 30.75 73 ALA A C 1
ATOM 554 O O . ALA A 1 73 ? -16.737 26.466 43.619 1.00 30.75 73 ALA A O 1
ATOM 555 N N . GLY A 1 74 ? -14.890 26.049 42.428 1.00 30.72 74 GLY A N 1
ATOM 556 C CA . GLY A 1 74 ? -14.164 25.399 43.519 1.00 30.72 74 GLY A CA 1
ATOM 557 C C . GLY A 1 74 ? -12.954 24.602 43.053 1.00 30.72 74 GLY A C 1
ATOM 558 O O . GLY A 1 74 ? -13.039 23.396 42.855 1.00 30.72 74 GLY A O 1
ATOM 559 N N . GLU A 1 75 ? -11.841 25.300 42.859 1.00 37.47 75 GLU A N 1
ATOM 560 C CA . GLU A 1 75 ? -10.516 24.771 42.544 1.00 37.47 75 GLU A CA 1
ATOM 561 C C . GLU A 1 75 ? -9.986 23.829 43.641 1.00 37.47 75 GLU A C 1
ATOM 563 O O . GLU A 1 75 ? -10.235 24.051 44.826 1.00 37.47 75 GLU A O 1
ATOM 568 N N . ASN A 1 76 ? -9.217 22.819 43.211 1.00 35.97 76 ASN A N 1
ATOM 569 C CA . ASN A 1 76 ? -8.101 22.131 43.889 1.00 35.97 76 ASN A CA 1
ATOM 570 C C . ASN A 1 76 ? -8.161 20.612 43.708 1.00 35.97 76 ASN A C 1
ATOM 572 O O . ASN A 1 76 ? -8.779 19.866 44.466 1.00 35.97 76 ASN A O 1
ATOM 576 N N . GLY A 1 77 ? -7.436 20.162 42.684 1.00 43.28 77 GLY A N 1
ATOM 577 C CA . GLY A 1 77 ? -7.057 18.775 42.526 1.00 43.28 77 GLY A CA 1
ATOM 578 C C . GLY A 1 77 ? -6.040 18.365 43.583 1.00 43.28 77 GLY A C 1
ATOM 579 O O . GLY A 1 77 ? -4.918 18.850 43.571 1.00 43.28 77 GLY A O 1
ATOM 580 N N . VAL A 1 78 ? -6.430 17.414 44.426 1.00 30.95 78 VAL A N 1
ATOM 581 C CA . VAL A 1 78 ? -5.588 16.325 44.932 1.00 30.95 78 VAL A CA 1
ATOM 582 C C . VAL A 1 78 ? -6.551 15.169 45.210 1.00 30.95 78 VAL A C 1
ATOM 584 O O . VAL A 1 78 ? -7.394 15.269 46.096 1.00 30.95 78 VAL A O 1
ATOM 587 N N . CYS A 1 79 ? -6.468 14.069 44.459 1.00 32.62 79 CYS A N 1
ATOM 588 C CA . CYS A 1 79 ? -7.179 12.847 44.835 1.00 32.62 79 CYS A CA 1
ATOM 589 C C . CYS A 1 79 ? -6.333 12.140 45.899 1.00 32.62 79 CYS A C 1
ATOM 591 O O . CYS A 1 79 ? -5.499 11.286 45.595 1.00 32.62 79 CYS A O 1
ATOM 593 N N . THR A 1 80 ? -6.467 12.578 47.150 1.00 33.31 80 THR A N 1
ATOM 594 C CA . THR A 1 80 ? -5.897 11.862 48.286 1.00 33.31 80 THR A CA 1
ATOM 595 C C . THR A 1 80 ? -6.646 10.542 48.440 1.00 33.31 80 THR A C 1
ATOM 597 O O . THR A 1 80 ? -7.872 10.483 48.524 1.00 33.31 80 THR A O 1
ATOM 600 N N . ARG A 1 81 ? -5.882 9.452 48.429 1.00 42.84 81 ARG A N 1
ATOM 601 C CA . ARG A 1 81 ? -6.343 8.094 48.711 1.00 42.84 81 ARG A CA 1
ATOM 602 C C . ARG A 1 81 ? -6.945 8.061 50.119 1.00 42.84 81 ARG A C 1
ATOM 604 O O . ARG A 1 81 ? -6.206 8.084 51.097 1.00 42.84 81 ARG A O 1
ATOM 611 N N . LEU A 1 82 ? -8.272 8.028 50.214 1.00 32.84 82 LEU A N 1
ATOM 612 C CA . LEU A 1 82 ? -8.984 7.830 51.475 1.00 32.84 82 LEU A CA 1
ATOM 613 C C . LEU A 1 82 ? -8.886 6.354 51.872 1.00 32.84 82 LEU A C 1
ATOM 615 O O . LEU A 1 82 ? -9.587 5.491 51.342 1.00 32.84 82 LEU A O 1
ATOM 619 N N . GLU A 1 83 ? -7.962 6.073 52.787 1.00 34.50 83 GLU A N 1
ATOM 620 C CA . GLU A 1 83 ? -7.983 4.870 53.611 1.00 34.50 83 GLU A CA 1
ATOM 621 C C . GLU A 1 83 ? -9.136 4.974 54.616 1.00 34.50 83 GLU A C 1
ATOM 623 O O . GLU A 1 83 ? -9.274 5.965 55.334 1.00 34.50 83 GLU A O 1
ATOM 628 N N . TRP A 1 84 ? -9.976 3.942 54.665 1.00 32.88 84 TRP A N 1
ATOM 629 C CA . TRP A 1 84 ? -11.049 3.829 55.645 1.00 32.88 84 TRP A CA 1
ATOM 630 C C . TRP A 1 84 ? -10.471 3.396 56.993 1.00 32.88 84 TRP A C 1
ATOM 632 O O . TRP A 1 84 ? -10.051 2.252 57.154 1.00 32.88 84 TRP A O 1
ATOM 642 N N . GLN A 1 85 ? -10.494 4.287 57.982 1.00 32.72 85 GLN A N 1
ATOM 643 C CA . GLN A 1 85 ? -10.472 3.893 59.387 1.00 32.72 85 GLN A CA 1
ATOM 644 C C . GLN A 1 85 ? -11.917 3.728 59.842 1.00 32.72 85 GLN A C 1
ATOM 646 O O . GLN A 1 85 ? -12.654 4.705 59.917 1.00 32.72 85 GLN A O 1
ATOM 651 N N . HIS A 1 86 ? -12.315 2.508 60.188 1.00 33.09 86 HIS A N 1
ATOM 652 C CA . HIS A 1 86 ? -13.370 2.326 61.174 1.00 33.09 86 HIS A CA 1
ATOM 653 C C . HIS A 1 86 ? -12.894 1.364 62.251 1.00 33.09 86 HIS A C 1
ATOM 655 O O . HIS A 1 86 ? -12.374 0.280 61.999 1.00 33.09 86 HIS A O 1
ATOM 661 N N . THR A 1 87 ? -13.026 1.860 63.470 1.00 35.88 87 THR A N 1
ATOM 662 C CA . THR A 1 87 ? -12.657 1.252 64.730 1.00 35.88 87 THR A CA 1
ATOM 663 C C . THR A 1 87 ? -13.666 0.171 65.114 1.00 35.88 87 THR A C 1
ATOM 665 O O . THR A 1 87 ? -14.869 0.407 65.100 1.00 35.88 87 THR A O 1
ATOM 668 N N . SER A 1 88 ? -13.170 -0.983 65.557 1.00 40.91 88 SER A N 1
ATOM 669 C CA . SER A 1 88 ? -13.678 -1.649 66.764 1.00 40.91 88 SER A CA 1
ATOM 670 C C . SER A 1 88 ? -12.642 -2.668 67.266 1.00 40.91 88 SER A C 1
ATOM 672 O O . SER A 1 88 ? -12.703 -3.843 66.938 1.00 40.91 88 SER A O 1
ATOM 674 N N . GLN A 1 89 ? -11.661 -2.142 68.009 1.00 39.91 89 GLN A N 1
ATOM 675 C CA . GLN A 1 89 ? -10.760 -2.780 68.991 1.00 39.91 89 GLN A CA 1
ATOM 676 C C . GLN A 1 89 ? -10.155 -4.180 68.691 1.00 39.91 89 GLN A C 1
ATOM 678 O O . GLN A 1 89 ? -10.805 -5.198 68.899 1.00 39.91 89 GLN A O 1
ATOM 683 N N . GLY A 1 90 ? -8.840 -4.208 68.398 1.00 40.72 90 GLY A N 1
ATOM 684 C CA . GLY A 1 90 ? -7.909 -5.336 68.656 1.00 40.72 90 GLY A CA 1
ATOM 685 C C . GLY A 1 90 ? -7.068 -5.792 67.443 1.00 40.72 90 GLY A C 1
ATOM 686 O O . GLY A 1 90 ? -7.645 -5.894 66.371 1.00 40.72 90 GLY A O 1
ATOM 687 N N . PRO A 1 91 ? -5.737 -6.032 67.543 1.00 42.50 91 PRO A N 1
ATOM 688 C CA . PRO A 1 91 ? -4.811 -5.875 66.410 1.00 42.50 91 PRO A CA 1
ATOM 689 C C . PRO A 1 91 ? -4.503 -7.176 65.636 1.00 42.50 91 PRO A C 1
ATOM 691 O O . PRO A 1 91 ? -4.039 -8.127 66.243 1.00 42.50 91 PRO A O 1
ATOM 694 N N . GLU A 1 92 ? -4.703 -7.194 64.308 1.00 31.44 92 GLU A N 1
ATOM 695 C CA . GLU A 1 92 ? -3.842 -7.796 63.253 1.00 31.44 92 GLU A CA 1
ATOM 696 C C . GLU A 1 92 ? -4.527 -7.704 61.860 1.00 31.44 92 GLU A C 1
ATOM 698 O O . GLU A 1 92 ? -5.730 -7.480 61.768 1.00 31.44 92 GLU A O 1
ATOM 703 N N . ALA A 1 93 ? -3.745 -7.772 60.774 1.00 35.00 93 ALA A N 1
ATOM 704 C CA . ALA A 1 93 ? -4.028 -7.249 59.421 1.00 35.00 93 ALA A CA 1
ATOM 705 C C . ALA A 1 93 ? -4.617 -8.304 58.410 1.00 35.00 93 ALA A C 1
ATOM 707 O O . ALA A 1 93 ? -4.938 -9.410 58.834 1.00 35.00 93 ALA A O 1
ATOM 708 N N . PRO A 1 94 ? -4.846 -8.016 57.096 1.00 36.03 94 PRO A N 1
ATOM 709 C CA . PRO A 1 94 ? -6.151 -8.203 56.433 1.00 36.03 94 PRO A CA 1
ATOM 710 C C . PRO A 1 94 ? -6.190 -9.239 55.278 1.00 36.03 94 PRO A C 1
ATOM 712 O O . PRO A 1 94 ? -5.169 -9.561 54.674 1.00 36.03 94 PRO A O 1
ATOM 715 N N . GLN A 1 95 ? -7.393 -9.668 54.859 1.00 34.00 95 GLN A N 1
ATOM 716 C CA . GLN A 1 95 ? -7.640 -10.278 53.537 1.00 34.00 95 GLN A CA 1
ATOM 717 C C . GLN A 1 95 ? -8.905 -9.689 52.871 1.00 34.00 95 GLN A C 1
ATOM 719 O O . GLN A 1 95 ? -9.949 -9.542 53.500 1.00 34.00 95 GLN A O 1
ATOM 724 N N . LEU A 1 96 ? -8.767 -9.313 51.594 1.00 31.33 96 LEU A N 1
ATOM 725 C CA . LEU A 1 96 ? -9.727 -8.615 50.721 1.00 31.33 96 LEU A CA 1
ATOM 726 C C . LEU A 1 96 ? -10.768 -9.561 50.099 1.00 31.33 96 LEU A C 1
ATOM 728 O O . LEU A 1 96 ? -10.358 -10.585 49.560 1.00 31.33 96 LEU A O 1
ATOM 732 N N . ALA A 1 97 ? -12.046 -9.148 50.001 1.00 30.41 97 ALA A N 1
ATOM 733 C CA . ALA A 1 97 ? -12.887 -9.476 48.838 1.00 30.41 97 ALA A CA 1
ATOM 734 C C . ALA A 1 97 ? -14.172 -8.618 48.687 1.00 30.41 97 ALA A C 1
ATOM 736 O O . ALA A 1 97 ? -14.920 -8.416 49.640 1.00 30.41 97 ALA A O 1
ATOM 737 N N . HIS A 1 98 ? -14.444 -8.271 47.419 1.00 35.00 98 HIS A N 1
ATOM 738 C CA . HIS A 1 98 ? -15.697 -7.830 46.776 1.00 35.00 98 HIS A CA 1
ATOM 739 C C . HIS A 1 98 ? -16.122 -6.351 46.877 1.00 35.00 98 HIS A C 1
ATOM 741 O O . HIS A 1 98 ? -16.770 -5.926 47.828 1.00 35.00 98 HIS A O 1
ATOM 747 N N . SER A 1 99 ? -15.916 -5.603 45.785 1.00 32.91 99 SER A N 1
ATOM 748 C CA . SER A 1 99 ? -16.792 -4.484 45.418 1.00 32.91 99 SER A CA 1
ATOM 749 C C . SER A 1 99 ? -17.150 -4.535 43.927 1.00 32.91 99 SER A C 1
ATOM 751 O O . SER A 1 99 ? -16.299 -4.692 43.053 1.00 32.91 99 SER A O 1
ATOM 753 N N . ALA A 1 100 ? -18.449 -4.432 43.651 1.00 36.72 100 ALA A N 1
ATOM 754 C CA . ALA A 1 100 ? -19.034 -4.201 42.338 1.00 36.72 100 ALA A CA 1
ATOM 755 C C . ALA A 1 100 ? -19.806 -2.876 42.404 1.00 36.72 100 ALA A C 1
ATOM 757 O O . ALA A 1 100 ? -20.600 -2.685 43.322 1.00 36.72 100 ALA A O 1
ATOM 758 N N . GLY A 1 101 ? -19.599 -1.976 41.435 1.00 31.50 101 GLY A N 1
ATOM 759 C CA . GLY A 1 101 ? -20.383 -0.741 41.326 1.00 31.50 101 GLY A CA 1
ATOM 760 C C . GLY A 1 101 ? -19.779 0.343 40.427 1.00 31.50 101 GLY A C 1
ATOM 761 O O . GLY A 1 101 ? -19.097 1.221 40.925 1.00 31.50 101 GLY A O 1
ATOM 762 N N . ARG A 1 102 ? -20.050 0.215 39.116 1.00 38.50 102 ARG A N 1
ATOM 763 C CA . ARG A 1 102 ? -20.173 1.197 37.999 1.00 38.50 102 ARG A CA 1
ATOM 764 C C . ARG A 1 102 ? -19.666 2.645 38.237 1.00 38.50 102 ARG A C 1
ATOM 766 O O . ARG A 1 102 ? -20.024 3.269 39.218 1.00 38.50 102 ARG A O 1
ATOM 773 N N . GLY A 1 103 ? -18.966 3.298 37.308 1.00 31.53 103 GLY A N 1
ATOM 774 C CA . GLY A 1 103 ? -19.134 3.219 35.858 1.00 31.53 103 GLY A CA 1
ATOM 775 C C . GLY A 1 103 ? -17.854 3.504 35.077 1.00 31.53 103 GLY A C 1
ATOM 776 O O . GLY A 1 103 ? -17.138 4.472 35.310 1.00 31.53 103 GLY A O 1
ATOM 777 N N . GLN A 1 104 ? -17.606 2.621 34.119 1.00 40.66 104 GLN A N 1
ATOM 778 C CA . GLN A 1 104 ? -16.601 2.763 33.087 1.00 40.66 104 GLN A CA 1
ATOM 779 C C . GLN A 1 104 ? -17.285 3.386 31.871 1.00 40.66 104 GLN A C 1
ATOM 781 O O . GLN A 1 104 ? -18.230 2.810 31.331 1.00 40.66 104 GLN A O 1
ATOM 786 N N . VAL A 1 105 ? -16.827 4.559 31.442 1.00 38.44 105 VAL A N 1
ATOM 787 C CA . VAL A 1 105 ? -17.217 5.114 30.145 1.00 38.44 105 VAL A CA 1
ATOM 788 C C . VAL A 1 105 ? -16.307 4.465 29.105 1.00 38.44 105 VAL A C 1
ATOM 790 O O . VAL A 1 105 ? -15.240 4.975 28.780 1.00 38.44 105 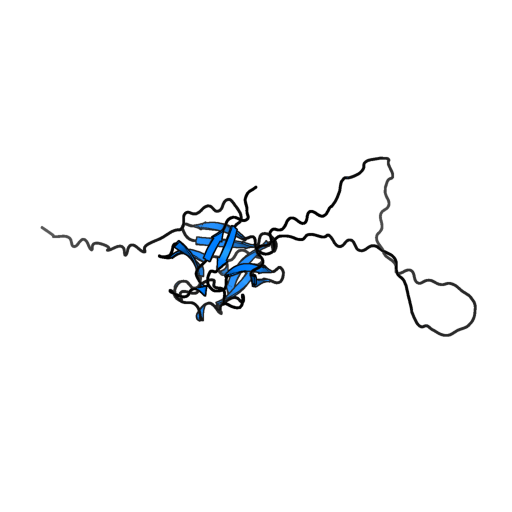VAL A O 1
ATOM 793 N N . CYS A 1 106 ? -16.682 3.282 28.626 1.00 41.75 106 CYS A N 1
ATOM 794 C CA . CYS A 1 106 ? -16.127 2.769 27.379 1.00 41.75 106 CYS A CA 1
ATOM 795 C C . CYS A 1 106 ? -16.862 3.501 26.259 1.00 41.75 106 CYS A C 1
ATOM 797 O O . CYS A 1 106 ? -18.009 3.167 25.964 1.00 41.75 106 CYS A O 1
ATOM 799 N N . ALA A 1 107 ? -16.244 4.527 25.675 1.00 41.72 107 ALA A N 1
ATOM 800 C CA . ALA A 1 107 ? -16.764 5.131 24.456 1.00 41.72 107 ALA A CA 1
ATOM 801 C C . ALA A 1 107 ? -16.774 4.055 23.358 1.00 41.72 107 ALA A C 1
ATOM 803 O O . ALA A 1 107 ? -15.735 3.682 22.812 1.00 41.72 107 ALA A O 1
ATOM 804 N N . GLY A 1 108 ? -17.959 3.498 23.105 1.00 45.50 108 GLY A N 1
ATOM 805 C CA . GLY A 1 108 ? -18.233 2.603 21.997 1.00 45.50 108 GLY A CA 1
ATOM 806 C C . GLY A 1 108 ? -18.104 3.384 20.702 1.00 45.50 108 GLY A C 1
ATOM 807 O O . GLY A 1 108 ? -18.966 4.180 20.354 1.00 45.50 108 GLY A O 1
ATOM 808 N N . GLN A 1 109 ? -16.997 3.169 20.008 1.00 41.34 109 GLN A N 1
ATOM 809 C CA . GLN A 1 109 ? -16.742 3.746 18.701 1.00 41.34 109 GLN A CA 1
ATOM 810 C C . GLN A 1 109 ? -16.258 2.621 17.786 1.00 41.34 109 GLN A C 1
ATOM 812 O O . GLN A 1 109 ? -15.067 2.330 17.660 1.00 41.34 109 GLN A O 1
ATOM 817 N N . VAL A 1 110 ? -17.223 1.907 17.205 1.00 46.47 110 VAL A N 1
ATOM 818 C CA . VAL A 1 110 ? -16.967 0.903 16.172 1.00 46.47 110 VAL A CA 1
ATOM 819 C C . VAL A 1 110 ? -16.836 1.659 14.859 1.00 46.47 110 VAL A C 1
ATOM 821 O O . VAL A 1 110 ? -17.815 1.957 14.185 1.00 46.47 110 VAL A O 1
ATOM 824 N N . TRP A 1 111 ? -15.604 2.031 14.535 1.00 45.97 111 TRP A N 1
ATOM 825 C CA . TRP A 1 111 ? -15.287 2.643 13.254 1.00 45.97 111 TRP A CA 1
ATOM 826 C C . TRP A 1 111 ? -14.906 1.565 12.233 1.00 45.97 111 TRP A C 1
ATOM 828 O O . TRP A 1 111 ? -14.263 0.571 12.603 1.00 45.97 111 TRP A O 1
ATOM 838 N N . PRO A 1 112 ? -15.246 1.759 10.951 1.00 53.28 112 PRO A N 1
ATOM 839 C CA . PRO A 1 112 ? -14.880 0.842 9.883 1.00 53.28 112 PRO A CA 1
ATOM 840 C C . PRO A 1 112 ? -13.358 0.739 9.796 1.00 53.28 112 PRO A C 1
ATOM 842 O O . PRO A 1 112 ? -12.655 1.713 9.523 1.00 53.28 112 PRO A O 1
ATOM 845 N N . ARG A 1 113 ? -12.825 -0.463 10.039 1.00 67.44 113 ARG A N 1
ATOM 846 C CA . ARG A 1 113 ? -11.377 -0.674 10.223 1.00 67.44 113 ARG A CA 1
ATOM 847 C C . ARG A 1 113 ? -10.538 -0.511 8.948 1.00 67.44 113 ARG A C 1
ATOM 849 O O . ARG A 1 113 ? -9.330 -0.703 9.003 1.00 67.44 113 ARG A O 1
ATOM 856 N N . VAL A 1 114 ? -11.149 -0.238 7.795 1.00 87.88 114 VAL A N 1
ATOM 857 C CA . VAL A 1 114 ? -10.526 -0.435 6.468 1.00 87.88 114 VAL A CA 1
ATOM 858 C C . VAL A 1 114 ? -10.646 0.755 5.514 1.00 87.88 114 VAL A C 1
ATOM 860 O O . VAL A 1 114 ? -10.246 0.653 4.356 1.00 87.88 114 VAL A O 1
ATOM 863 N N . GLN A 1 115 ? -11.191 1.884 5.967 1.00 92.38 115 GLN A N 1
ATOM 864 C CA . GLN A 1 115 ? -11.306 3.082 5.138 1.00 92.38 115 GLN A CA 1
ATOM 865 C C . GLN A 1 115 ? -9.956 3.801 4.991 1.00 92.38 115 GLN A C 1
ATOM 867 O O . GLN A 1 115 ? -9.263 4.085 5.972 1.00 92.38 115 GLN A O 1
ATOM 872 N N . LEU A 1 116 ? -9.602 4.129 3.748 1.00 94.75 116 LEU A N 1
ATOM 873 C CA . LEU A 1 116 ? -8.337 4.759 3.385 1.00 94.75 116 LEU A CA 1
ATOM 874 C C . LEU A 1 116 ? -8.588 6.041 2.582 1.00 94.75 116 LEU A C 1
ATOM 876 O O . LEU A 1 116 ? -9.253 6.030 1.546 1.00 94.75 116 LEU A O 1
ATOM 880 N N . GLN A 1 117 ? -8.025 7.153 3.040 1.00 95.62 117 GLN A N 1
ATOM 881 C CA . GLN A 1 117 ? -8.000 8.418 2.320 1.00 95.62 117 GLN A CA 1
ATOM 882 C C . GLN A 1 117 ? -6.719 8.494 1.486 1.00 95.62 117 GLN A C 1
ATOM 884 O O . GLN A 1 117 ? -5.614 8.533 2.026 1.00 95.62 117 GLN A O 1
ATOM 889 N N . LEU A 1 118 ? -6.871 8.517 0.164 1.00 96.25 118 LEU A N 1
ATOM 890 C CA . LEU A 1 118 ? -5.767 8.761 -0.760 1.00 96.25 118 LEU A CA 1
ATOM 891 C C . LEU A 1 118 ? -5.680 10.262 -1.034 1.00 96.25 118 LEU A C 1
ATOM 893 O O . LEU A 1 118 ? -6.720 10.900 -1.192 1.00 96.25 118 LEU A O 1
ATOM 897 N N . SER A 1 119 ? -4.471 10.797 -1.157 1.00 95.50 119 SER A N 1
ATOM 898 C CA . SER A 1 119 ? -4.244 12.127 -1.731 1.00 95.50 119 SER A CA 1
ATOM 899 C C . SER A 1 119 ? -3.049 12.080 -2.670 1.00 95.50 119 SER A C 1
ATOM 901 O O . SER A 1 119 ? -2.099 11.332 -2.431 1.00 95.50 119 SER A O 1
ATOM 903 N N . ALA A 1 120 ? -3.107 12.871 -3.738 1.00 94.81 120 ALA A N 1
ATOM 904 C CA . ALA A 1 120 ? -1.993 13.015 -4.661 1.00 94.81 120 ALA A CA 1
ATOM 905 C C . ALA A 1 120 ? -0.984 14.028 -4.118 1.00 94.81 120 ALA A C 1
ATOM 907 O O . ALA A 1 120 ? -1.355 15.157 -3.807 1.00 94.81 120 ALA A O 1
ATOM 908 N N . GLU A 1 121 ? 0.278 13.618 -4.066 1.00 94.69 121 GLU A N 1
ATOM 909 C CA . GLU A 1 121 ? 1.417 14.516 -3.858 1.00 94.69 121 GLU A CA 1
ATOM 910 C C . GLU A 1 121 ? 1.793 15.179 -5.191 1.00 94.69 121 GLU A C 1
ATOM 912 O O . GLU A 1 121 ? 1.971 16.387 -5.303 1.00 94.69 121 GLU A O 1
ATOM 917 N N . SER A 1 122 ? 1.860 14.369 -6.247 1.00 93.00 122 SER A N 1
ATOM 918 C CA . SER A 1 122 ? 2.090 14.808 -7.619 1.00 93.00 122 SER A CA 1
ATOM 919 C C . SER A 1 122 ? 1.456 13.817 -8.597 1.00 93.00 122 SER A C 1
ATOM 921 O O . SER A 1 122 ? 0.801 12.850 -8.198 1.00 93.00 122 SER A O 1
ATOM 923 N N . VAL A 1 123 ? 1.592 14.059 -9.903 1.00 91.31 123 VAL A N 1
ATOM 924 C CA . VAL A 1 123 ? 0.989 13.201 -10.932 1.00 91.31 123 VAL A CA 1
ATOM 925 C C . VAL A 1 123 ? 1.491 11.758 -10.785 1.00 91.31 123 VAL A C 1
ATOM 927 O O . VAL A 1 123 ? 2.675 11.476 -10.944 1.00 91.31 123 VAL A O 1
ATOM 930 N N . GLY A 1 124 ? 0.573 10.840 -10.470 1.00 92.19 124 GLY A N 1
ATOM 931 C CA . GLY A 1 124 ? 0.881 9.422 -10.269 1.00 92.19 124 GLY A CA 1
ATOM 932 C C . GLY A 1 124 ? 1.638 9.094 -8.979 1.00 92.19 124 GLY A C 1
ATOM 933 O O . GLY A 1 124 ? 2.137 7.975 -8.867 1.00 92.19 124 GLY A O 1
ATOM 934 N N . VAL A 1 125 ? 1.739 10.033 -8.030 1.00 96.62 125 VAL A N 1
ATOM 935 C CA . VAL A 1 125 ? 2.327 9.828 -6.698 1.00 96.62 125 VAL A CA 1
ATOM 936 C C . VAL A 1 125 ? 1.270 10.117 -5.641 1.00 96.62 125 VAL A C 1
ATOM 938 O O . VAL A 1 125 ? 0.703 11.209 -5.612 1.00 96.62 125 VAL A O 1
ATOM 941 N N . VAL A 1 126 ? 1.023 9.159 -4.754 1.00 97.25 126 VAL A N 1
ATOM 942 C CA . VAL A 1 126 ? 0.004 9.262 -3.707 1.00 97.25 126 VAL A CA 1
ATOM 943 C C . VAL A 1 126 ? 0.580 8.953 -2.334 1.00 97.25 126 VAL A C 1
ATOM 945 O O . VAL A 1 126 ? 1.525 8.176 -2.208 1.00 97.25 126 VAL A O 1
ATOM 948 N N . HIS A 1 127 ? -0.052 9.501 -1.302 1.00 97.56 127 HIS A N 1
ATOM 949 C CA . HIS A 1 127 ? 0.025 8.955 0.047 1.00 97.56 127 HIS A CA 1
ATOM 950 C C . HIS A 1 127 ? -1.330 8.345 0.429 1.00 97.56 127 HIS A C 1
ATOM 952 O O . HIS A 1 127 ? -2.391 8.816 0.007 1.00 97.56 127 HIS A O 1
ATOM 958 N N . ILE A 1 128 ? -1.305 7.288 1.238 1.00 98.31 128 ILE A N 1
ATOM 959 C CA . ILE A 1 128 ? -2.499 6.539 1.653 1.00 98.31 128 ILE A CA 1
ATOM 960 C C . ILE A 1 128 ? -2.614 6.660 3.169 1.00 98.31 128 ILE A C 1
ATOM 962 O O . ILE A 1 128 ? -1.719 6.219 3.879 1.00 98.31 128 ILE A O 1
ATOM 966 N N . LYS A 1 129 ? -3.698 7.247 3.676 1.00 97.56 129 LYS A N 1
ATOM 967 C CA . LYS A 1 129 ? -3.922 7.459 5.111 1.00 97.56 129 LYS A CA 1
ATOM 968 C C . LYS A 1 129 ? -5.086 6.611 5.611 1.00 97.56 129 LYS A C 1
ATOM 970 O O . LYS A 1 129 ? -6.170 6.670 5.040 1.00 97.56 129 LYS A O 1
ATOM 975 N N . GLY A 1 130 ? -4.898 5.869 6.696 1.00 95.62 130 GLY A N 1
ATOM 976 C CA . GLY A 1 130 ? -5.993 5.230 7.422 1.00 95.62 130 GLY A CA 1
ATOM 977 C C . GLY A 1 130 ? -6.867 6.288 8.081 1.00 95.62 130 GLY A C 1
ATOM 978 O O . GLY A 1 130 ? -6.372 7.070 8.891 1.00 95.62 130 GLY A O 1
ATOM 979 N N . THR A 1 131 ? -8.157 6.339 7.747 1.00 92.12 131 THR A N 1
ATOM 980 C CA . THR A 1 131 ? -9.059 7.351 8.327 1.00 92.12 131 THR A CA 1
ATOM 981 C C . THR A 1 131 ? -9.245 7.130 9.828 1.00 92.12 131 THR A C 1
ATOM 983 O O . THR A 1 131 ? -9.242 8.094 10.586 1.00 92.12 131 THR A O 1
ATOM 986 N N . GLN A 1 132 ? -9.324 5.865 10.257 1.00 87.19 132 GLN A N 1
ATOM 987 C CA . GLN A 1 132 ? -9.486 5.489 11.662 1.00 87.19 132 GLN A CA 1
ATOM 988 C C . GLN A 1 132 ? -8.200 5.665 12.477 1.00 87.19 132 GLN A C 1
ATOM 990 O O . GLN A 1 132 ? -8.228 6.246 13.556 1.00 87.19 132 GLN A O 1
ATOM 995 N N . SER A 1 133 ? -7.076 5.125 12.001 1.00 90.38 133 SER A N 1
ATOM 996 C CA . SER A 1 133 ? -5.814 5.178 12.747 1.00 90.38 133 SER A CA 1
ATOM 997 C C . SER A 1 133 ? -5.125 6.537 12.639 1.00 90.38 133 SER A C 1
ATOM 999 O O . SER A 1 133 ? -4.254 6.844 13.444 1.00 90.38 133 SER A O 1
ATOM 1001 N N . GLY A 1 134 ? -5.478 7.348 11.637 1.00 94.25 134 GLY A N 1
ATOM 1002 C CA . GLY A 1 134 ? -4.792 8.601 11.330 1.00 94.25 134 GLY A CA 1
ATOM 1003 C C . GLY A 1 134 ? -3.378 8.410 10.771 1.00 94.25 134 GLY A C 1
ATOM 1004 O O . GLY A 1 134 ? -2.708 9.403 10.499 1.00 94.25 134 GLY A O 1
ATOM 1005 N N . GLN A 1 135 ? -2.941 7.164 10.577 1.00 97.69 135 GLN A N 1
ATOM 1006 C CA . GLN A 1 135 ? -1.590 6.811 10.152 1.00 97.69 135 GLN A CA 1
ATOM 1007 C C . GLN A 1 135 ? -1.490 6.713 8.630 1.00 97.69 135 GLN A C 1
ATOM 1009 O O . GLN A 1 135 ? -2.442 6.322 7.952 1.00 97.69 135 GLN A O 1
ATOM 1014 N N . TYR A 1 136 ? -0.324 7.042 8.093 1.00 98.62 136 TYR A N 1
ATOM 1015 C CA . TYR A 1 136 ? 0.018 6.883 6.687 1.00 98.62 136 TYR A CA 1
ATOM 1016 C C . TYR A 1 136 ? 0.595 5.492 6.451 1.00 98.62 136 TYR A C 1
ATOM 1018 O O . TYR A 1 136 ? 1.410 5.014 7.233 1.00 98.62 136 TYR A O 1
ATOM 1026 N N . LEU A 1 137 ? 0.189 4.838 5.368 1.00 98.75 137 LEU A N 1
ATOM 1027 C CA . LEU A 1 137 ? 0.879 3.649 4.893 1.00 98.75 137 LEU A CA 1
ATOM 1028 C C . LEU A 1 137 ? 2.319 4.040 4.567 1.00 98.75 137 LEU A C 1
ATOM 1030 O O . LEU A 1 137 ? 2.534 5.014 3.853 1.00 98.75 137 LEU A O 1
ATOM 1034 N N . ALA A 1 138 ? 3.271 3.265 5.060 1.00 98.75 138 ALA A N 1
ATOM 1035 C CA . ALA A 1 138 ? 4.689 3.447 4.821 1.00 98.75 138 ALA A CA 1
ATOM 1036 C C . ALA A 1 138 ? 5.345 2.107 4.483 1.00 98.75 138 ALA A C 1
ATOM 1038 O O . ALA A 1 138 ? 4.826 1.039 4.828 1.00 98.75 138 ALA A O 1
ATOM 1039 N N . MET A 1 139 ? 6.482 2.165 3.796 1.00 98.75 139 MET A N 1
ATOM 1040 C CA . MET A 1 139 ? 7.345 1.011 3.569 1.00 98.75 139 MET A CA 1
ATOM 1041 C C . MET A 1 139 ? 8.758 1.322 4.046 1.00 98.75 139 MET A C 1
ATOM 1043 O O . MET A 1 139 ? 9.395 2.230 3.517 1.00 98.75 139 MET A O 1
ATOM 1047 N N . ASP A 1 140 ? 9.243 0.537 5.006 1.00 98.25 140 ASP A N 1
ATOM 1048 C CA . ASP A 1 140 ? 10.594 0.702 5.533 1.00 98.25 140 ASP A CA 1
ATOM 1049 C C . ASP A 1 140 ? 11.673 0.227 4.539 1.00 98.25 140 ASP A C 1
ATOM 1051 O O . ASP A 1 140 ? 11.399 -0.380 3.496 1.00 98.25 140 ASP A O 1
ATOM 1055 N N . THR A 1 141 ? 12.937 0.448 4.899 1.00 98.06 141 THR A N 1
ATOM 1056 C CA . THR A 1 141 ? 14.104 0.065 4.088 1.00 98.06 141 THR A CA 1
ATOM 1057 C C . THR A 1 141 ? 14.287 -1.447 3.919 1.00 98.06 141 THR A C 1
ATOM 1059 O O . THR A 1 141 ? 15.005 -1.875 3.011 1.00 98.06 141 THR A O 1
ATOM 1062 N N . ASN A 1 142 ? 13.626 -2.265 4.745 1.00 97.94 142 ASN A N 1
ATOM 1063 C CA . ASN A 1 142 ? 13.590 -3.726 4.635 1.00 97.94 142 ASN A CA 1
ATOM 1064 C C . ASN A 1 142 ? 12.411 -4.215 3.768 1.00 97.94 142 ASN A C 1
ATOM 1066 O O . ASN A 1 142 ? 12.291 -5.411 3.478 1.00 97.94 142 ASN A O 1
ATOM 1070 N N . GLY A 1 143 ? 11.539 -3.298 3.342 1.00 98.12 143 GLY A N 1
ATOM 1071 C CA . GLY A 1 143 ? 10.342 -3.557 2.557 1.00 98.12 143 GLY A CA 1
ATOM 1072 C C . GLY A 1 143 ? 9.137 -4.001 3.385 1.00 98.12 143 GLY A C 1
ATOM 1073 O O . GLY A 1 143 ? 8.201 -4.570 2.820 1.00 98.12 143 GLY A O 1
ATOM 1074 N N . LEU A 1 144 ? 9.140 -3.815 4.704 1.00 98.56 144 LEU A N 1
ATOM 1075 C CA . LEU A 1 144 ? 7.985 -4.074 5.556 1.00 98.56 144 LEU A CA 1
ATOM 1076 C C . LEU A 1 144 ? 6.999 -2.905 5.476 1.00 98.56 144 LEU A C 1
ATOM 1078 O O . LEU A 1 144 ? 7.381 -1.743 5.590 1.00 98.56 144 LEU A O 1
ATOM 1082 N N . LEU A 1 145 ? 5.718 -3.229 5.292 1.00 98.81 145 LEU A N 1
ATOM 1083 C CA . LEU A 1 145 ? 4.645 -2.244 5.371 1.00 98.81 145 LEU A CA 1
ATOM 1084 C C . LEU A 1 145 ? 4.283 -1.970 6.825 1.00 98.81 145 LEU A C 1
ATOM 1086 O O . LEU A 1 145 ? 4.078 -2.911 7.595 1.00 98.81 145 LEU A O 1
ATOM 1090 N N . TYR A 1 146 ? 4.128 -0.697 7.159 1.00 98.69 146 TYR A N 1
ATOM 1091 C CA . TYR A 1 146 ? 3.728 -0.258 8.488 1.00 98.69 146 TYR A CA 1
ATOM 1092 C C . TYR A 1 146 ? 2.930 1.056 8.420 1.00 98.69 146 TYR A C 1
ATOM 1094 O O . TYR A 1 146 ? 2.837 1.688 7.368 1.00 98.69 146 TYR A O 1
ATOM 1102 N N . GLY A 1 147 ? 2.287 1.429 9.523 1.00 98.38 147 GLY A N 1
ATOM 1103 C CA . GLY A 1 147 ? 1.600 2.704 9.696 1.00 98.38 147 GLY A CA 1
ATOM 1104 C C . GLY A 1 147 ? 2.527 3.733 10.337 1.00 98.38 147 GLY A C 1
ATOM 1105 O O . GLY A 1 147 ? 2.972 3.534 11.462 1.00 98.38 147 GLY A O 1
ATOM 1106 N N . SER A 1 148 ? 2.806 4.829 9.637 1.00 98.44 148 SER A N 1
ATOM 1107 C CA . SER A 1 148 ? 3.565 5.969 10.155 1.00 98.44 148 SER A CA 1
ATOM 1108 C C . SER A 1 148 ? 2.630 7.063 10.671 1.00 98.44 148 SER A C 1
ATOM 1110 O O . SER A 1 148 ? 1.636 7.406 10.031 1.00 98.44 148 SER A O 1
ATOM 1112 N N . GLN A 1 149 ? 2.969 7.676 11.805 1.00 97.31 149 GLN A N 1
ATOM 1113 C CA . GLN A 1 149 ? 2.250 8.851 12.315 1.00 97.31 149 GLN A CA 1
ATOM 1114 C C . GLN A 1 149 ? 2.583 10.130 11.533 1.00 97.31 149 GLN A C 1
ATOM 1116 O O . GLN A 1 149 ? 1.786 11.068 11.511 1.00 97.31 149 GLN A O 1
ATOM 1121 N N . LEU A 1 150 ? 3.751 10.170 10.887 1.00 96.94 150 LEU A N 1
ATOM 1122 C CA . LEU A 1 150 ? 4.255 11.334 10.167 1.00 96.94 150 LEU A CA 1
ATOM 1123 C C . LEU A 1 150 ? 4.308 11.056 8.668 1.00 96.94 150 LEU A C 1
ATOM 1125 O O . LEU A 1 150 ? 4.678 9.965 8.234 1.00 96.94 150 LEU A O 1
ATOM 1129 N N . LEU A 1 151 ? 3.958 12.067 7.875 1.00 96.69 151 LEU A N 1
ATOM 1130 C CA . LEU A 1 151 ? 4.070 11.993 6.426 1.00 96.69 151 LEU A CA 1
ATOM 1131 C C . LEU A 1 151 ? 5.540 12.187 6.023 1.00 96.69 151 LEU A C 1
ATOM 1133 O O . LEU A 1 151 ? 6.068 13.291 6.141 1.00 96.69 151 LEU A O 1
ATOM 1137 N N . GLY A 1 152 ? 6.187 11.109 5.578 1.00 96.06 152 GLY A N 1
ATOM 1138 C CA . GLY A 1 152 ? 7.583 11.090 5.125 1.00 96.06 152 GLY A CA 1
ATOM 1139 C C . GLY A 1 152 ? 7.747 10.504 3.720 1.00 96.06 152 GLY A C 1
ATOM 1140 O O . GLY A 1 152 ? 6.775 10.092 3.086 1.00 96.06 152 GLY A O 1
ATOM 1141 N N . GLU A 1 153 ? 8.985 10.427 3.228 1.00 97.12 153 GLU A N 1
ATOM 1142 C CA . GLU A 1 153 ? 9.287 9.918 1.875 1.00 97.12 153 GLU A CA 1
ATOM 1143 C C . GLU A 1 153 ? 8.888 8.446 1.680 1.00 97.12 153 GLU A C 1
ATOM 1145 O O . GLU A 1 153 ? 8.464 8.039 0.598 1.00 97.12 153 GLU A O 1
ATOM 1150 N N . GLU A 1 154 ? 8.950 7.662 2.752 1.00 98.06 154 GLU A N 1
ATOM 1151 C CA . GLU A 1 154 ? 8.514 6.265 2.820 1.00 98.06 154 GLU A CA 1
ATOM 1152 C C . GLU A 1 154 ? 6.996 6.066 2.709 1.00 98.06 154 GLU A C 1
ATOM 1154 O O . GLU A 1 154 ? 6.537 4.945 2.486 1.00 98.06 154 GLU A O 1
ATOM 1159 N N . CYS A 1 155 ? 6.216 7.145 2.844 1.00 98.50 155 CYS A N 1
ATOM 1160 C CA . CYS A 1 155 ? 4.757 7.141 2.715 1.00 98.50 155 CYS A CA 1
ATOM 1161 C C . CYS A 1 155 ? 4.275 7.423 1.283 1.00 98.50 155 CYS A C 1
ATOM 1163 O O . CYS A 1 155 ? 3.067 7.496 1.034 1.00 98.50 155 CYS A O 1
ATOM 1165 N N . LEU A 1 156 ? 5.206 7.638 0.348 1.00 98.50 156 LEU A N 1
ATOM 1166 C CA . LEU A 1 156 ? 4.904 7.982 -1.034 1.00 98.50 156 LEU A CA 1
ATOM 1167 C C . LEU A 1 156 ? 4.916 6.737 -1.917 1.00 98.50 156 LEU A C 1
ATOM 1169 O O . LEU A 1 156 ? 5.914 6.016 -2.002 1.00 98.50 156 LEU A O 1
ATOM 1173 N N . PHE A 1 157 ? 3.826 6.537 -2.652 1.00 98.50 157 PHE A N 1
ATOM 1174 C CA . PHE A 1 157 ? 3.668 5.424 -3.576 1.00 98.50 157 PHE A CA 1
ATOM 1175 C C . PHE A 1 157 ? 3.367 5.909 -4.988 1.00 98.50 157 PHE A C 1
ATOM 1177 O O . PHE A 1 157 ? 2.552 6.805 -5.199 1.00 98.50 157 PHE A O 1
ATOM 1184 N N . LEU A 1 158 ? 4.006 5.283 -5.968 1.00 97.50 158 LEU A N 1
ATOM 1185 C CA . LEU A 1 158 ? 3.685 5.433 -7.376 1.00 97.50 158 LEU A CA 1
ATOM 1186 C C . LEU A 1 158 ? 2.425 4.614 -7.665 1.00 97.50 158 LEU A C 1
ATOM 1188 O O . LEU A 1 158 ? 2.477 3.384 -7.657 1.00 97.50 158 LEU A O 1
ATOM 1192 N N . GLU A 1 159 ? 1.303 5.289 -7.905 1.00 96.31 159 GLU A N 1
ATOM 1193 C CA . GLU A 1 159 ? 0.066 4.635 -8.336 1.00 96.31 159 GLU A CA 1
ATOM 1194 C C . GLU A 1 159 ? 0.117 4.410 -9.852 1.00 96.31 159 GLU A C 1
ATOM 1196 O O . GLU A 1 159 ? 0.371 5.341 -10.626 1.00 96.31 159 GLU A O 1
ATOM 1201 N N . ARG A 1 160 ? -0.095 3.166 -10.286 1.00 93.81 160 ARG A N 1
ATOM 1202 C CA . ARG A 1 160 ? -0.134 2.780 -11.703 1.00 93.81 160 ARG A CA 1
ATOM 1203 C C . ARG A 1 160 ? -1.328 1.877 -11.972 1.00 93.81 160 ARG A C 1
ATOM 1205 O O . ARG A 1 160 ? -1.722 1.089 -11.117 1.00 93.81 160 ARG A O 1
ATOM 1212 N N . LEU A 1 161 ? -1.896 2.002 -13.164 1.00 92.12 161 LEU A N 1
ATOM 1213 C CA . LEU A 1 161 ? -2.916 1.107 -13.686 1.00 92.12 161 LEU A CA 1
ATOM 1214 C C . LEU A 1 161 ? -2.231 -0.035 -14.445 1.00 92.12 161 LEU A C 1
ATOM 1216 O O . LEU A 1 161 ? -1.503 0.189 -15.412 1.00 92.12 161 LEU A O 1
ATOM 1220 N N . GLU A 1 162 ? -2.484 -1.257 -13.998 1.00 89.38 162 GLU A N 1
ATOM 1221 C CA . GLU A 1 162 ? -2.040 -2.489 -14.640 1.00 89.38 162 GLU A CA 1
ATOM 1222 C C . GLU A 1 162 ? -2.984 -2.862 -15.798 1.00 89.38 162 GLU A C 1
ATOM 1224 O O . GLU A 1 162 ? -4.162 -2.496 -15.794 1.00 89.38 162 GLU A O 1
ATOM 1229 N N . GLU A 1 163 ? -2.511 -3.666 -16.754 1.00 79.19 163 GLU A N 1
ATOM 1230 C CA . GLU A 1 163 ? -3.252 -4.057 -17.972 1.00 79.19 163 GLU A CA 1
ATOM 1231 C C . GLU A 1 163 ? -4.633 -4.696 -17.707 1.00 79.19 163 GLU A C 1
ATOM 1233 O O . GLU A 1 163 ? -5.518 -4.666 -18.556 1.00 79.19 163 GLU A O 1
ATOM 1238 N N . ASN A 1 164 ? -4.858 -5.227 -16.503 1.00 83.06 164 ASN A N 1
ATOM 1239 C CA . ASN A 1 164 ? -6.111 -5.863 -16.089 1.00 83.06 164 ASN A CA 1
ATOM 1240 C C . ASN A 1 164 ? -7.079 -4.922 -15.339 1.00 83.06 164 ASN A C 1
ATOM 1242 O O . ASN A 1 164 ? -7.971 -5.409 -14.648 1.00 83.06 164 ASN A O 1
ATOM 1246 N N . HIS A 1 165 ? -6.912 -3.598 -15.445 1.00 86.44 165 HIS A N 1
ATOM 1247 C CA . HIS A 1 165 ? -7.711 -2.573 -14.745 1.00 86.44 165 HIS A CA 1
ATOM 1248 C C . HIS A 1 165 ? -7.582 -2.580 -13.208 1.00 86.44 165 HIS A C 1
ATOM 1250 O O . HIS A 1 165 ? -8.468 -2.105 -12.496 1.00 86.44 165 HIS A O 1
ATOM 1256 N N . TYR A 1 166 ? -6.477 -3.113 -12.686 1.00 94.44 166 TYR A N 1
ATOM 1257 C CA . TYR A 1 166 ? -6.130 -3.035 -11.266 1.00 94.44 166 TYR A CA 1
ATOM 1258 C C . TYR A 1 166 ? -5.110 -1.928 -11.028 1.00 94.44 166 TYR A C 1
ATOM 1260 O O . TYR A 1 166 ? -4.276 -1.657 -11.886 1.00 94.44 166 TYR A O 1
ATOM 1268 N N . ASN A 1 167 ? -5.126 -1.352 -9.833 1.00 95.69 167 ASN A N 1
ATOM 1269 C CA . ASN A 1 167 ? -4.097 -0.431 -9.388 1.00 95.69 167 ASN A CA 1
ATOM 1270 C C . ASN A 1 167 ? -2.962 -1.198 -8.706 1.00 95.69 167 ASN A C 1
ATOM 1272 O O . ASN A 1 167 ? -3.193 -2.143 -7.944 1.00 95.69 167 ASN A O 1
ATOM 1276 N N . THR A 1 168 ? -1.739 -0.746 -8.942 1.00 97.19 168 THR A N 1
ATOM 1277 C CA . THR A 1 168 ? -0.543 -1.129 -8.196 1.00 97.19 168 THR A CA 1
ATOM 1278 C C . THR A 1 168 ? 0.032 0.104 -7.504 1.00 97.19 168 THR A C 1
ATOM 1280 O O . THR A 1 168 ? -0.160 1.238 -7.949 1.00 97.19 168 THR A O 1
ATOM 1283 N N . TYR A 1 169 ? 0.717 -0.123 -6.384 1.00 98.25 169 TYR A N 1
ATOM 1284 C CA . T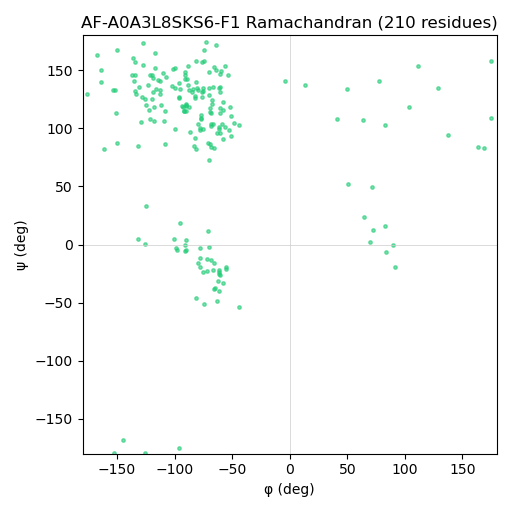YR A 1 169 ? 1.339 0.927 -5.581 1.00 98.25 169 TYR A CA 1
ATOM 1285 C C . TYR A 1 169 ? 2.794 0.541 -5.322 1.00 98.25 169 TYR A C 1
ATOM 1287 O O . TYR A 1 169 ? 3.057 -0.368 -4.535 1.00 98.25 169 TYR A O 1
ATOM 1295 N N . VAL A 1 170 ? 3.733 1.194 -6.003 1.00 98.44 170 VAL A N 1
ATOM 1296 C CA . VAL A 1 170 ? 5.180 0.959 -5.835 1.00 98.44 170 VAL A CA 1
ATOM 1297 C C . VAL A 1 170 ? 5.737 1.970 -4.844 1.00 98.44 170 VAL A C 1
ATOM 1299 O O . VAL A 1 170 ? 5.436 3.152 -4.965 1.00 98.44 170 VAL A O 1
ATOM 1302 N N . SER A 1 171 ? 6.552 1.551 -3.877 1.00 98.44 171 SER A N 1
ATOM 1303 C CA . SER A 1 171 ? 7.259 2.490 -2.995 1.00 98.44 171 SER A CA 1
ATOM 1304 C C . SER A 1 171 ? 8.121 3.435 -3.833 1.00 98.44 171 SER A C 1
ATOM 1306 O O . SER A 1 171 ? 8.988 2.984 -4.580 1.00 98.44 171 SER A O 1
ATOM 1308 N N . LYS A 1 172 ? 7.899 4.750 -3.713 1.00 98.12 172 LYS A N 1
ATOM 1309 C CA . LYS A 1 172 ? 8.658 5.759 -4.468 1.00 98.12 172 LYS A CA 1
ATOM 1310 C C . LYS A 1 172 ? 10.148 5.707 -4.118 1.00 98.12 172 LYS A C 1
ATOM 1312 O O . LYS A 1 172 ? 10.985 5.804 -5.009 1.00 98.12 172 LYS A O 1
ATOM 1317 N N . MET A 1 173 ? 10.465 5.505 -2.838 1.00 97.12 173 MET A N 1
ATOM 1318 C CA . MET A 1 173 ? 11.836 5.386 -2.326 1.00 97.12 173 MET A CA 1
ATOM 1319 C C . MET A 1 173 ? 12.556 4.120 -2.824 1.00 97.12 173 MET A C 1
ATOM 1321 O O . MET A 1 173 ? 13.784 4.061 -2.830 1.00 97.12 173 MET A O 1
ATOM 1325 N N . HIS A 1 174 ? 11.805 3.097 -3.237 1.00 97.69 174 HIS A N 1
ATOM 1326 C CA . HIS A 1 174 ? 12.330 1.802 -3.687 1.00 97.69 174 HIS A CA 1
ATOM 1327 C C . HIS A 1 174 ? 11.826 1.431 -5.086 1.00 97.69 174 HIS A C 1
ATOM 1329 O O . HIS A 1 174 ? 11.592 0.255 -5.388 1.00 97.69 174 HIS A O 1
ATOM 1335 N N . ALA A 1 175 ? 11.625 2.441 -5.936 1.00 95.56 175 ALA A N 1
ATOM 1336 C CA . ALA A 1 175 ? 11.094 2.261 -7.281 1.00 95.56 175 ALA A CA 1
ATOM 1337 C C . ALA A 1 175 ? 12.055 1.459 -8.175 1.00 95.56 175 ALA A C 1
ATOM 1339 O O . ALA A 1 175 ? 11.615 0.592 -8.924 1.00 95.56 175 ALA A O 1
ATOM 1340 N N . ASP A 1 176 ? 13.364 1.671 -8.022 1.00 95.88 176 ASP A N 1
ATOM 1341 C CA . ASP A 1 176 ? 14.436 0.921 -8.692 1.00 95.88 176 ASP A CA 1
ATOM 1342 C C . ASP A 1 176 ? 14.371 -0.589 -8.404 1.00 95.88 176 ASP A C 1
ATOM 1344 O O . ASP A 1 176 ? 14.668 -1.416 -9.266 1.00 95.88 176 ASP A O 1
ATOM 1348 N N . LYS A 1 177 ? 13.919 -0.957 -7.201 1.00 96.38 177 LYS A N 1
ATOM 1349 C CA . LYS A 1 177 ? 13.771 -2.351 -6.764 1.00 96.38 177 LYS A CA 1
ATOM 1350 C C . LYS A 1 177 ? 12.400 -2.943 -7.084 1.00 96.38 177 LYS A C 1
ATOM 1352 O O . LYS A 1 177 ? 12.195 -4.131 -6.838 1.00 96.38 177 LYS A O 1
ATOM 1357 N N . ASN A 1 178 ? 11.470 -2.142 -7.610 1.00 96.88 178 ASN A N 1
ATOM 1358 C CA . ASN A 1 178 ? 10.078 -2.519 -7.851 1.00 96.88 178 ASN A CA 1
ATOM 1359 C C . ASN A 1 178 ? 9.416 -3.140 -6.609 1.00 96.88 178 ASN A C 1
ATOM 1361 O O . ASN A 1 178 ? 8.872 -4.243 -6.663 1.00 96.88 178 ASN A O 1
ATOM 1365 N N . TRP A 1 179 ? 9.499 -2.462 -5.461 1.00 98.50 179 TRP A N 1
ATOM 1366 C CA . TRP A 1 179 ? 8.835 -2.925 -4.242 1.00 98.50 179 TRP A CA 1
ATOM 1367 C C . TRP A 1 179 ? 7.408 -2.408 -4.162 1.00 98.50 179 TRP A C 1
ATOM 1369 O O . TRP A 1 179 ? 7.163 -1.206 -4.093 1.00 98.50 179 TRP A O 1
ATOM 1379 N N . PHE A 1 180 ? 6.460 -3.336 -4.141 1.00 98.69 180 PHE A N 1
ATOM 1380 C CA . PHE A 1 180 ? 5.038 -3.039 -4.162 1.00 98.69 180 PHE A CA 1
ATOM 1381 C C . PHE A 1 180 ? 4.415 -3.146 -2.775 1.00 98.69 180 PHE A C 1
ATOM 1383 O O . PHE A 1 180 ? 4.786 -3.993 -1.959 1.00 98.69 180 PHE A O 1
ATOM 1390 N N . VAL A 1 181 ? 3.359 -2.371 -2.556 1.00 98.75 181 VAL A N 1
ATOM 1391 C CA . VAL A 1 181 ? 2.336 -2.724 -1.574 1.00 98.75 181 VAL A CA 1
ATOM 1392 C C . VAL A 1 181 ? 1.709 -4.047 -2.011 1.00 98.75 181 VAL A C 1
ATOM 1394 O O . VAL A 1 181 ? 1.377 -4.233 -3.182 1.00 98.75 181 VAL A O 1
ATOM 1397 N N . GLY A 1 182 ? 1.533 -4.989 -1.086 1.00 98.50 182 GLY A N 1
ATOM 1398 C CA . GLY A 1 182 ? 0.893 -6.251 -1.429 1.00 98.50 182 GLY A CA 1
ATOM 1399 C C . GLY A 1 182 ? 0.415 -7.063 -0.237 1.00 98.50 182 GLY A C 1
ATOM 1400 O O . GLY A 1 182 ? 1.016 -7.044 0.838 1.00 98.50 182 GLY A O 1
ATOM 1401 N N . LEU A 1 183 ? -0.655 -7.827 -0.459 1.00 98.69 183 LEU A N 1
ATOM 1402 C CA . LEU A 1 183 ? -1.256 -8.719 0.531 1.00 98.69 183 LEU A CA 1
ATOM 1403 C C . LEU A 1 183 ? -1.151 -10.179 0.086 1.00 98.69 183 LEU A C 1
ATOM 1405 O O . LEU A 1 183 ? -1.425 -10.560 -1.058 1.00 98.69 183 LEU A O 1
ATOM 1409 N N . LYS A 1 184 ? -0.744 -11.038 1.017 1.00 98.56 184 LYS A N 1
ATOM 1410 C CA . LYS A 1 184 ? -0.711 -12.490 0.828 1.00 98.56 184 LYS A CA 1
ATOM 1411 C C . LYS A 1 184 ? -2.131 -13.066 0.882 1.00 98.56 184 LYS A C 1
ATOM 1413 O O . LYS A 1 184 ? -3.075 -12.439 1.355 1.00 98.56 184 LYS A O 1
ATOM 1418 N N . LYS A 1 185 ? -2.278 -14.327 0.460 1.00 98.25 185 LYS A N 1
ATOM 1419 C CA . LYS A 1 185 ? -3.562 -15.054 0.521 1.00 98.25 185 LYS A CA 1
ATOM 1420 C C . LYS A 1 185 ? -4.103 -15.240 1.944 1.00 98.25 185 LYS A C 1
ATOM 1422 O O . LYS A 1 185 ? -5.296 -15.465 2.106 1.00 98.25 185 LYS A O 1
ATOM 1427 N N . ASN A 1 186 ? -3.240 -15.161 2.955 1.00 97.31 186 ASN A N 1
ATOM 1428 C CA . ASN A 1 186 ? -3.611 -15.268 4.365 1.00 97.31 186 ASN A CA 1
ATOM 1429 C C . ASN A 1 186 ? -3.947 -13.913 5.017 1.00 97.31 186 ASN A C 1
ATOM 1431 O O . ASN A 1 186 ? -4.168 -13.889 6.219 1.00 97.31 186 ASN A O 1
ATOM 1435 N N . GLY A 1 187 ? -3.945 -12.811 4.259 1.00 96.25 187 GLY A N 1
ATOM 1436 C CA . GLY A 1 187 ? -4.229 -11.466 4.769 1.00 96.25 187 GLY A CA 1
ATOM 1437 C C . GLY A 1 187 ? -2.995 -10.697 5.236 1.00 96.25 187 GLY A C 1
ATOM 1438 O O . GLY A 1 187 ? -3.023 -9.478 5.250 1.00 96.25 187 GLY A O 1
ATOM 1439 N N . ASN A 1 188 ? -1.867 -11.351 5.520 1.00 98.12 188 ASN A N 1
ATOM 1440 C CA . ASN A 1 188 ? -0.671 -10.628 5.962 1.00 98.12 188 ASN A CA 1
ATOM 1441 C C . ASN A 1 188 ? -0.051 -9.804 4.828 1.00 98.12 188 ASN A C 1
ATOM 1443 O O . ASN A 1 188 ? -0.027 -10.232 3.666 1.00 98.12 188 ASN A O 1
ATOM 1447 N N . SER A 1 189 ? 0.562 -8.678 5.189 1.00 98.19 189 SER A N 1
ATOM 1448 C CA . SER A 1 189 ? 1.381 -7.897 4.269 1.00 98.19 189 SER A CA 1
ATOM 1449 C C . SER A 1 189 ? 2.562 -8.706 3.722 1.00 98.19 189 SER A C 1
ATOM 1451 O O . SER A 1 189 ? 3.083 -9.671 4.317 1.00 98.19 189 SER A O 1
ATOM 1453 N N . LYS A 1 190 ? 2.947 -8.363 2.496 1.00 98.44 190 LYS A N 1
ATOM 1454 C CA . LYS A 1 190 ? 4.075 -8.956 1.791 1.00 98.44 190 LYS A CA 1
ATOM 1455 C C . LYS A 1 190 ? 5.267 -8.006 1.848 1.00 98.44 190 LYS A C 1
ATOM 1457 O O . LYS A 1 190 ? 5.106 -6.818 1.624 1.00 98.44 190 LYS A O 1
ATOM 1462 N N . LEU A 1 191 ? 6.450 -8.557 2.121 1.00 98.62 191 LEU A N 1
ATOM 1463 C CA . LEU A 1 191 ? 7.697 -7.793 2.095 1.00 98.62 191 LEU A CA 1
ATOM 1464 C C . LEU A 1 191 ? 8.017 -7.348 0.664 1.00 98.62 191 LEU A C 1
ATOM 1466 O O . LEU A 1 191 ? 7.958 -8.185 -0.243 1.00 98.62 191 LEU A O 1
ATOM 1470 N N . GLY A 1 192 ? 8.423 -6.091 0.498 1.00 98.38 192 GLY A N 1
ATOM 1471 C CA . GLY A 1 192 ? 8.849 -5.467 -0.756 1.00 98.38 192 GLY A CA 1
ATOM 1472 C C . GLY A 1 192 ? 9.785 -6.344 -1.593 1.00 98.38 192 GLY A C 1
ATOM 1473 O O . GLY A 1 192 ? 9.402 -6.696 -2.709 1.00 98.38 192 GLY A O 1
ATOM 1474 N N . PRO A 1 193 ? 10.914 -6.854 -1.054 1.00 98.56 193 PRO A N 1
ATOM 1475 C CA . PRO A 1 193 ? 11.819 -7.758 -1.778 1.00 98.56 193 PRO A CA 1
ATOM 1476 C C . PRO A 1 193 ? 11.175 -9.028 -2.351 1.00 98.56 193 PRO A C 1
ATOM 1478 O O . PRO A 1 193 ? 11.748 -9.697 -3.204 1.00 98.56 193 PRO A O 1
ATOM 1481 N N . ARG A 1 194 ? 9.997 -9.420 -1.851 1.00 98.38 194 ARG A N 1
ATOM 1482 C CA . ARG A 1 194 ? 9.270 -10.618 -2.297 1.00 98.38 194 ARG A CA 1
ATOM 1483 C C . ARG A 1 194 ? 8.176 -10.295 -3.316 1.00 98.38 194 ARG A C 1
ATOM 1485 O O . ARG A 1 194 ? 7.499 -11.218 -3.790 1.00 98.38 194 ARG A O 1
ATOM 1492 N N . THR A 1 195 ? 7.949 -9.020 -3.603 1.00 98.44 195 THR A N 1
ATOM 1493 C CA . THR A 1 195 ? 7.0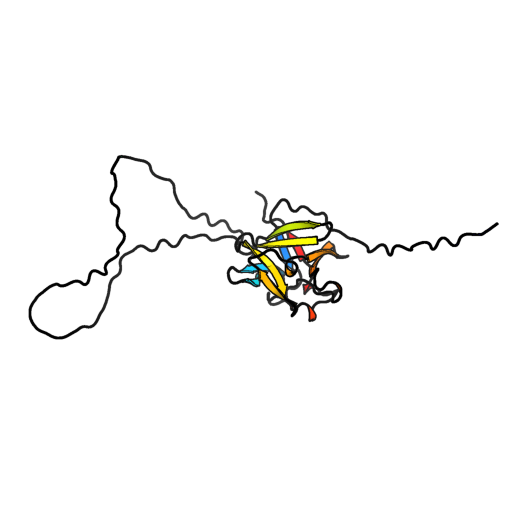06 -8.541 -4.617 1.00 98.44 195 THR A CA 1
ATOM 1494 C C . THR A 1 195 ? 7.690 -8.437 -5.981 1.00 98.44 195 THR A C 1
ATOM 1496 O O . THR A 1 195 ? 8.911 -8.365 -6.054 1.00 98.44 195 THR A O 1
ATOM 1499 N N . HIS A 1 196 ? 6.913 -8.543 -7.057 1.00 96.31 196 HIS A N 1
ATOM 1500 C CA . HIS A 1 196 ? 7.339 -8.296 -8.439 1.00 96.31 196 HIS A CA 1
ATOM 1501 C C . HIS A 1 196 ? 6.097 -8.217 -9.340 1.00 96.31 196 HIS A C 1
ATOM 1503 O O . HIS A 1 196 ? 5.019 -8.683 -8.947 1.00 96.31 196 HIS A O 1
ATOM 1509 N N . TYR A 1 197 ? 6.257 -7.668 -10.545 1.00 95.69 197 TYR A N 1
ATOM 1510 C CA . TYR A 1 197 ? 5.206 -7.596 -11.566 1.00 95.69 197 TYR A CA 1
ATOM 1511 C C . TYR A 1 197 ? 4.579 -8.963 -11.875 1.00 95.69 197 TYR A C 1
ATOM 1513 O O . TYR A 1 197 ? 5.243 -9.994 -11.835 1.00 95.69 197 TYR A O 1
ATOM 1521 N N . GLY A 1 198 ? 3.280 -8.984 -12.174 1.00 93.19 198 GLY A N 1
ATOM 1522 C CA . GLY A 1 198 ? 2.533 -10.215 -12.473 1.00 93.19 198 GLY A CA 1
ATOM 1523 C C . GLY A 1 198 ? 2.023 -10.984 -11.246 1.00 93.19 198 GLY A C 1
ATOM 1524 O O . GLY A 1 198 ? 1.241 -11.927 -11.383 1.00 93.19 198 GLY A O 1
ATOM 1525 N N . GLN A 1 199 ? 2.388 -10.587 -10.022 1.00 96.88 199 GLN A N 1
ATOM 1526 C CA . GLN A 1 199 ? 1.811 -11.191 -8.820 1.00 96.88 199 GLN A CA 1
ATOM 1527 C C . GLN A 1 199 ? 0.383 -10.701 -8.567 1.00 96.88 199 GLN A C 1
ATOM 1529 O O . GLN A 1 199 ? 0.135 -9.510 -8.447 1.00 96.88 199 GLN A O 1
ATOM 1534 N N . LYS A 1 200 ? -0.556 -11.612 -8.290 1.00 97.06 200 LYS A N 1
ATOM 1535 C CA . LYS A 1 200 ? -1.903 -11.207 -7.833 1.00 97.06 200 LYS A CA 1
ATOM 1536 C C . LYS A 1 200 ? -1.883 -10.415 -6.519 1.00 97.06 200 LYS A C 1
ATOM 1538 O O . LYS A 1 200 ? -2.782 -9.626 -6.263 1.00 97.06 200 LYS A O 1
ATOM 1543 N N . ALA A 1 201 ? -0.861 -10.628 -5.684 1.00 98.06 201 ALA A N 1
ATOM 1544 C CA . ALA A 1 201 ? -0.699 -9.986 -4.376 1.00 98.06 201 ALA A CA 1
ATOM 1545 C C . ALA A 1 201 ? -0.582 -8.456 -4.431 1.00 98.06 201 ALA A C 1
ATOM 1547 O O . ALA A 1 201 ? -0.856 -7.818 -3.420 1.00 98.06 201 ALA A O 1
ATOM 1548 N N . ILE A 1 202 ? -0.165 -7.898 -5.571 1.00 98.00 202 ILE A N 1
ATOM 1549 C CA . ILE A 1 202 ? 0.071 -6.457 -5.751 1.00 98.00 202 ILE A CA 1
ATOM 1550 C C . ILE A 1 202 ? -1.102 -5.746 -6.441 1.00 98.00 202 ILE A C 1
ATOM 1552 O O . ILE A 1 202 ? -1.057 -4.536 -6.622 1.00 98.00 202 ILE A O 1
ATOM 1556 N N . LEU A 1 203 ? -2.138 -6.494 -6.841 1.00 97.38 203 LEU A N 1
ATOM 1557 C CA . LEU A 1 203 ? -3.275 -5.977 -7.597 1.00 97.38 203 LEU A CA 1
ATOM 1558 C C . LEU A 1 203 ? -4.386 -5.534 -6.647 1.00 97.38 203 LEU A C 1
ATOM 1560 O O . LEU A 1 203 ? -4.996 -6.365 -5.962 1.00 97.38 203 LEU A O 1
ATOM 1564 N N . PHE A 1 204 ? -4.664 -4.233 -6.641 1.00 97.56 204 PHE A N 1
ATOM 1565 C CA . PHE A 1 204 ? -5.704 -3.619 -5.828 1.00 97.56 204 PHE A CA 1
ATOM 1566 C C . PHE A 1 204 ? -6.813 -3.033 -6.690 1.00 97.56 204 PHE A C 1
ATOM 1568 O O . PHE A 1 204 ? -6.573 -2.449 -7.740 1.00 97.56 204 PHE A O 1
ATOM 1575 N N . LEU A 1 205 ? -8.047 -3.167 -6.224 1.00 94.81 205 LEU A N 1
ATOM 1576 C CA . LEU A 1 205 ? -9.202 -2.493 -6.786 1.00 94.81 205 LEU A CA 1
ATOM 1577 C C . LEU A 1 205 ? -9.647 -1.402 -5.800 1.00 94.81 205 LEU A C 1
ATOM 1579 O O . LEU A 1 205 ? -10.048 -1.743 -4.681 1.00 94.81 205 LEU A O 1
ATOM 1583 N N . PRO A 1 206 ? -9.566 -0.110 -6.168 1.00 93.50 206 PRO A N 1
ATOM 1584 C CA . PRO A 1 206 ? -10.129 0.961 -5.359 1.00 93.50 206 PRO A CA 1
ATOM 1585 C C . PRO A 1 206 ? -11.657 0.886 -5.399 1.00 93.50 206 PRO A C 1
ATOM 1587 O O . PRO A 1 206 ? -12.277 1.104 -6.438 1.00 93.50 206 PRO A O 1
ATOM 1590 N N . LEU A 1 207 ? -12.272 0.594 -4.259 1.00 91.81 207 LEU A N 1
ATOM 1591 C CA . LEU A 1 207 ? -13.721 0.513 -4.112 1.00 91.81 207 LEU A CA 1
ATOM 1592 C C . LEU A 1 207 ? -14.246 1.711 -3.315 1.00 91.81 207 LEU A C 1
ATOM 1594 O O . LEU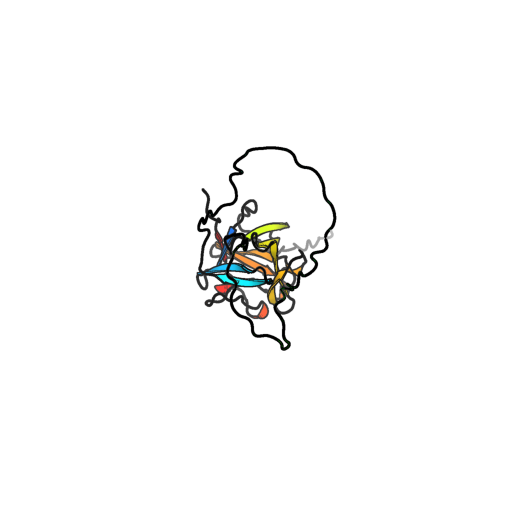 A 1 207 ? -13.582 2.156 -2.374 1.00 91.81 207 LEU A O 1
ATOM 1598 N N . PRO A 1 208 ? -15.435 2.239 -3.649 1.00 88.81 208 PRO A N 1
ATOM 1599 C CA . PRO A 1 208 ? -16.095 3.213 -2.798 1.00 88.81 208 PRO A CA 1
ATOM 1600 C C . PRO A 1 208 ? -16.457 2.564 -1.460 1.00 88.81 208 PRO A C 1
ATOM 1602 O O . PRO A 1 208 ? -16.766 1.373 -1.384 1.00 88.81 208 PRO A O 1
ATOM 1605 N N . VAL A 1 209 ? -16.486 3.380 -0.417 1.00 84.19 209 VAL A N 1
ATOM 1606 C CA . VAL A 1 209 ? -16.795 2.988 0.965 1.00 84.19 209 VAL A CA 1
ATOM 1607 C C . VAL A 1 209 ? -18.286 2.636 1.180 1.00 84.19 209 VAL A C 1
ATOM 1609 O O . VAL A 1 209 ? -18.699 2.319 2.278 1.00 84.19 209 VAL A O 1
ATOM 1612 N N . SER A 1 210 ? -19.067 2.492 0.104 1.00 69.00 210 SER A N 1
ATOM 1613 C CA . SER A 1 210 ? -20.524 2.694 0.019 1.00 69.00 210 SER A CA 1
ATOM 1614 C C . SER A 1 210 ? -20.886 4.179 -0.045 1.00 69.00 210 SER A C 1
ATOM 1616 O O . SER A 1 210 ? -20.200 5.039 0.502 1.00 69.00 210 SER A O 1
ATOM 1618 N N . ALA A 1 211 ? -21.877 4.471 -0.878 1.00 49.81 211 ALA A N 1
ATOM 1619 C CA . ALA A 1 211 ? -22.536 5.758 -0.973 1.00 49.81 211 ALA A CA 1
ATOM 1620 C C . ALA A 1 211 ? -23.957 5.510 -0.469 1.00 49.81 211 ALA A C 1
ATOM 1622 O O . ALA A 1 211 ? -24.547 4.505 -0.877 1.00 49.81 211 ALA A O 1
ATOM 1623 N N . ASP A 1 212 ? -24.440 6.379 0.416 1.00 35.94 212 ASP A N 1
ATOM 1624 C CA . ASP A 1 212 ? -25.877 6.581 0.611 1.00 35.94 212 ASP A CA 1
ATOM 1625 C C . ASP A 1 212 ? -26.600 6.744 -0.739 1.00 35.94 212 ASP A C 1
ATOM 1627 O O . ASP A 1 212 ? -26.017 7.390 -1.651 1.00 35.94 212 ASP A O 1
#

Radius of gyration: 27.64 Å; Cα contacts (8 Å, |Δi|>4): 373; chains: 1; bounding box: 60×44×115 Å

Secondary structure (DSSP, 8-state):
-----------------------SS-EEEEETTTTEEEEE-TTSBEEEES--------------------------------------S-----------------------TT-EEEEEEETTEEEEEETTT-PEEEE-TT--EEEESS--GGGEEEEEE-TTS-EEEEEGGGTTTTPBP-B-TTSBBPPGGG--TT-GGG-EEEEE----

Foldseek 3Di:
DDDDDPPPPPPPPPPQQFDPDDLPAWWWWFQPQQGFTWFADLVFFIWTDNDLDPDDPDDDDDDPPDDDDDDDDDDDDDPPPDDDDDDDDDDDDDDDDDDDDDDDPPPDDPDRRRIWRWDDPDRQKIWIAGPVNRFIWFADPQQHTTTHNDDDLRRIWRWGQDPVRFIWTARPVCVVQRFTFFHHSVTHTDGRNVDDPPDSRRTIDIHGSDDD

Mean predicted aligned error: 15.3 Å

Solvent-accessible surface area (backbone atoms only — not comparable to full-atom values): 13141 Å² total; per-residue (Å²): 140,81,88,79,84,78,77,77,77,77,68,75,74,73,78,78,43,60,60,92,83,74,54,91,55,55,26,29,43,34,26,73,49,50,54,20,32,45,29,41,44,80,89,21,51,38,36,32,40,70,74,78,50,72,62,92,62,85,59,86,86,74,86,79,78,82,86,84,83,90,84,82,88,83,91,80,94,71,90,73,83,80,76,86,86,79,88,82,86,83,95,82,90,88,86,89,86,89,88,85,82,86,84,80,87,73,83,69,71,77,65,45,69,39,44,30,37,44,43,71,81,48,95,52,29,31,35,44,26,22,66,79,47,63,21,28,45,26,44,49,100,80,22,46,57,32,35,30,86,63,94,50,71,48,26,32,23,35,45,33,41,44,99,85,80,26,39,35,37,29,32,55,82,37,49,94,72,44,19,32,52,32,36,39,66,85,20,44,56,38,44,10,88,78,41,55,89,92,45,52,34,37,32,23,43,83,36,74,73,73,78,134

InterPro domains:
  IPR002209 Fibroblast growth factor family [PF00167] (27-58)
  IPR002209 Fibroblast growth factor family [PF00167] (114-205)
  IPR002209 Fibroblast growth factor family [PS00247] (143-166)
  IPR002209 Fibroblast growth factor family [PTHR11486] (114-209)
  IPR002209 Fibroblast growth factor family [SM00442] (23-208)
  IP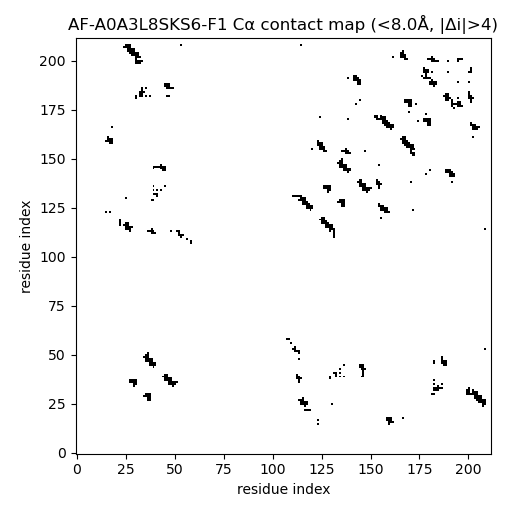R008996 Cytokine IL1/FGF [SSF50353] (13-209)

pLDDT: mean 74.08, std 26.97, range [30.41, 98.81]

Sequence (212 aa):
MAEGEITTFSALTEKFNLPPGNYKKPKLLYCSNGGHFLRILPDGTVDGTRDRSDQHSEQSQAVAWGLPGEGAAGENGVCTRLEWQHTSQGPEAPQLAHSAGRGQVCAGQVWPRVQLQLSAESVGVVHIKGTQSGQYLAMDTNGLLYGSQLLGEECLFLERLEENHYNTYVSKMHADKNWFVGLKKNGNSKLGPRTHYGQKAILFLPLPVSAD